Protein 3EA6 (pdb70)

Foldseek 3Di:
DLLLVVLCCQLAPDDKDWFFFFFWPQDPDQQWTWGDDPQAIEIEGAPPSVVVVVRRGAGWIFIATWDDDPDRYIYAAARIDHSPDWAPDKAFFWEWEAEQRRTDIDTDPLQIGRHQKGFPRRNVSSVLNVCCCAQVASHDSPDCHNCVLAQPDPSRGNFDWKKKWKQFQVRDIDIDTSNDQADPSDCVGPSNVRRNNDIDRRVTIHIYMYTHDDD

Structure (mmCIF, N/CA/C/O backbone):
data_3EA6
#
_entry.id   3EA6
#
_cell.length_a   46.829
_cell.length_b   53.652
_cell.length_c   92.940
_cell.angle_alpha   90.00
_cell.angle_beta   90.00
_cell.angle_gamma   90.00
#
_symmetry.space_group_name_H-M   'P 21 21 21'
#
loop_
_entity.id
_entity.type
_entity.pdbx_description
1 polymer 'Staphylococcal enterotoxin K'
2 non-polymer 'ZINC ION'
3 non-polymer 'IODIDE ION'
4 water water
#
loop_
_atom_site.group_PDB
_atom_site.id
_atom_site.type_symbol
_atom_site.label_atom_id
_atom_site.label_alt_id
_atom_site.label_comp_id
_atom_site.label_asym_id
_atom_site.label_entity_id
_atom_site.label_seq_id
_atom_site.pdbx_PDB_ins_code
_atom_site.Cartn_x
_atom_site.Cartn_y
_atom_site.Cartn_z
_atom_site.occupancy
_atom_site.B_iso_or_equiv
_atom_site.auth_seq_id
_atom_site.auth_comp_id
_atom_site.auth_asym_id
_atom_site.auth_atom_id
_atom_site.pdbx_PDB_model_num
ATOM 1 N N . ASP A 1 3 ? 6.807 1.387 -26.641 0.50 34.00 3 ASP A N 1
ATOM 2 C CA . ASP A 1 3 ? 7.111 1.248 -25.208 1.00 16.16 3 ASP A CA 1
ATOM 3 C C . ASP A 1 3 ? 5.977 0.437 -24.576 1.00 12.58 3 ASP A C 1
ATOM 4 O O . ASP A 1 3 ? 4.835 0.912 -24.478 1.00 13.23 3 ASP A O 1
ATOM 9 N N . ILE A 1 4 ? 6.223 -0.785 -24.150 1.00 10.90 4 ILE A N 1
ATOM 10 C CA . ILE A 1 4 ? 5.215 -1.674 -23.623 1.00 9.61 4 ILE A CA 1
ATOM 11 C C . ILE A 1 4 ? 4.582 -1.134 -22.308 1.00 8.64 4 ILE A C 1
ATOM 12 O O . ILE A 1 4 ? 3.479 -1.505 -21.954 1.00 9.41 4 ILE A O 1
ATOM 17 N N . GLY A 1 5 ? 5.310 -0.252 -21.624 1.00 8.43 5 GLY A N 1
ATOM 18 C CA . GLY A 1 5 ? 4.818 0.308 -20.419 1.00 8.54 5 GLY A CA 1
ATOM 19 C C . GLY A 1 5 ? 3.561 1.135 -20.601 1.00 8.04 5 GLY A C 1
ATOM 20 O O . GLY A 1 5 ? 2.758 1.277 -19.675 1.00 9.20 5 GLY A O 1
ATOM 21 N N . ILE A 1 6 ? 3.357 1.732 -21.803 1.00 8.85 6 ILE A N 1
ATOM 22 C CA . ILE A 1 6 ? 2.165 2.523 -22.073 1.00 8.72 6 ILE A CA 1
ATOM 23 C C . ILE A 1 6 ? 0.912 1.656 -21.932 1.00 8.74 6 ILE A C 1
ATOM 24 O O . ILE A 1 6 ? -0.005 1.919 -21.134 1.00 9.38 6 ILE A O 1
ATOM 29 N N . ASP A 1 7 ? 0.880 0.577 -22.701 1.00 9.02 7 ASP A N 1
ATOM 30 C CA . ASP A 1 7 ? -0.272 -0.299 -22.667 1.00 8.77 7 ASP A CA 1
ATOM 31 C C . ASP A 1 7 ? -0.382 -0.985 -21.299 1.00 7.53 7 ASP A C 1
ATOM 32 O O . ASP A 1 7 ? -1.497 -1.205 -20.823 1.00 8.03 7 ASP A O 1
ATOM 37 N N . ASN A 1 8 ? 0.741 -1.328 -20.673 1.00 7.39 8 ASN A N 1
ATOM 38 C CA . ASN A 1 8 ? 0.645 -2.016 -19.372 1.00 7.09 8 ASN A CA 1
ATOM 39 C C . ASN A 1 8 ? 0.148 -1.096 -18.292 1.00 6.63 8 ASN A C 1
ATOM 40 O O . ASN A 1 8 ? -0.642 -1.540 -17.445 1.00 7.06 8 ASN A O 1
ATOM 45 N N . LEU A 1 9 ? 0.553 0.180 -18.229 1.00 7.07 9 LEU A N 1
ATOM 46 C CA . LEU A 1 9 ? -0.040 1.073 -17.218 1.00 7.56 9 LEU A CA 1
ATOM 47 C C . LEU A 1 9 ? -1.529 1.159 -17.444 1.00 7.43 9 LEU A C 1
ATOM 48 O O . LEU A 1 9 ? -2.321 1.071 -16.482 1.00 7.96 9 LEU A O 1
ATOM 53 N N . ARG A 1 10 ? -1.954 1.365 -18.700 1.00 7.55 10 ARG A N 1
ATOM 54 C CA . ARG A 1 10 ? -3.374 1.494 -18.970 1.00 8.53 10 ARG A CA 1
ATOM 55 C C . ARG A 1 10 ? -4.111 0.238 -18.507 1.00 7.99 10 ARG A C 1
ATOM 56 O O . ARG A 1 10 ? -5.160 0.312 -17.836 1.00 9.12 10 ARG A O 1
ATOM 64 N N . ASN A 1 11 ? -3.632 -0.919 -18.894 1.00 7.86 11 ASN A N 1
ATOM 65 C CA . ASN A 1 11 ? -4.357 -2.155 -18.597 1.00 8.45 11 ASN A CA 1
ATOM 66 C C . ASN A 1 11 ? -4.368 -2.448 -17.097 1.00 7.15 11 ASN A C 1
ATOM 67 O O . ASN A 1 11 ? -5.420 -2.663 -16.488 1.00 8.09 11 ASN A O 1
ATOM 72 N N . PHE A 1 12 ? -3.177 -2.479 -16.477 1.00 6.77 12 PHE A N 1
ATOM 73 C CA . PHE A 1 12 ? -3.089 -2.929 -15.110 1.00 6.34 12 PHE A CA 1
ATOM 74 C C . PHE A 1 12 ? -3.720 -1.952 -14.136 1.00 6.35 12 PHE A C 1
ATOM 75 O O . PHE A 1 12 ? -4.273 -2.401 -13.106 1.00 7.06 12 PHE A O 1
ATOM 83 N N 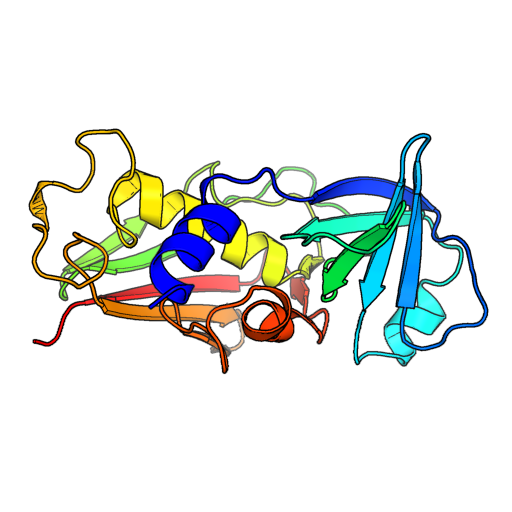. TYR A 1 13 ? -3.658 -0.650 -14.389 1.00 6.18 13 TYR A N 1
ATOM 84 C CA . TYR A 1 13 ? -4.289 0.299 -13.488 1.00 6.51 13 TYR A CA 1
ATOM 85 C C . TYR A 1 13 ? -5.763 0.521 -13.759 0.80 5.98 13 TYR A C 1
ATOM 86 O O . TYR A 1 13 ? -6.487 0.889 -12.836 1.00 10.00 13 TYR A O 1
ATOM 95 N N . THR A 1 14 ? -6.231 0.347 -14.991 1.00 7.10 14 THR A N 1
ATOM 96 C CA . THR A 1 14 ? -7.535 0.901 -15.326 1.00 7.83 14 THR A CA 1
ATOM 97 C C . THR A 1 14 ? -8.500 -0.062 -15.953 1.00 8.95 14 THR A C 1
ATOM 98 O O . THR A 1 14 ? -9.717 0.293 -16.058 0.80 9.61 14 THR A O 1
ATOM 102 N N . LYS A 1 15 ? -8.083 -1.235 -16.403 1.00 9.08 15 LYS A N 1
ATOM 103 C CA . LYS A 1 15 ? -8.975 -2.198 -17.017 1.00 10.43 15 LYS A CA 1
ATOM 104 C C . LYS A 1 15 ? -9.031 -3.510 -16.282 1.00 8.76 15 LYS A C 1
ATOM 105 O O . LYS A 1 15 ? -10.114 -4.008 -15.919 1.00 11.31 15 LYS A O 1
ATOM 111 N N . LYS A 1 16 ? -7.893 -4.110 -16.016 1.00 8.16 16 LYS A N 1
ATOM 112 C CA . LYS A 1 16 ? -7.825 -5.402 -15.340 1.00 7.59 16 LYS A CA 1
ATOM 113 C C . LYS A 1 16 ? -8.440 -5.311 -13.948 1.00 7.08 16 LYS A C 1
ATOM 114 O O . LYS A 1 16 ? -8.149 -4.363 -13.198 1.00 7.65 16 LYS A O 1
ATOM 120 N N . ASP A 1 17 ? -9.252 -6.265 -13.568 1.00 7.44 17 ASP A N 1
ATOM 121 C CA . ASP A 1 17 ? -9.915 -6.226 -12.282 1.00 7.83 17 ASP A CA 1
ATOM 122 C C . ASP A 1 17 ? -8.899 -6.211 -11.125 1.00 6.57 17 ASP A C 1
ATOM 123 O O . ASP A 1 17 ? -7.993 -7.073 -11.087 1.00 7.30 17 ASP A O 1
ATOM 128 N N . PHE A 1 18 ? -9.089 -5.330 -10.168 1.00 6.80 18 PHE A N 1
ATOM 129 C CA . PHE A 1 18 ? -8.243 -5.319 -8.974 1.00 6.25 18 PHE A CA 1
ATOM 130 C C . PHE A 1 18 ? -8.505 -6.566 -8.131 1.00 6.18 18 PHE A C 1
ATOM 131 O O . PHE A 1 18 ? -9.611 -7.085 -8.069 1.00 7.30 18 PHE A O 1
ATOM 139 N N . VAL A 1 19 ? -7.459 -6.994 -7.439 1.00 6.01 19 VAL A N 1
ATOM 140 C CA . VAL A 1 19 ? -7.625 -7.930 -6.319 1.00 6.17 19 VAL A CA 1
ATOM 141 C C . VAL A 1 19 ? -8.440 -7.233 -5.249 1.00 5.82 19 VAL A C 1
ATOM 142 O O . VAL A 1 19 ? -8.176 -6.098 -4.865 1.00 6.07 19 VAL A O 1
ATOM 146 N N . ASP A 1 20 ? -9.453 -7.973 -4.712 1.00 6.32 20 ASP A N 1
ATOM 147 C CA . ASP A 1 20 ? -10.236 -7.460 -3.608 1.00 6.03 20 ASP A CA 1
ATOM 148 C C . ASP A 1 20 ? -10.765 -8.675 -2.834 1.00 5.89 20 ASP A C 1
ATOM 149 O O . ASP A 1 20 ? -11.781 -9.259 -3.208 1.00 7.07 20 ASP A O 1
ATOM 154 N N . LEU A 1 21 ? -10.009 -9.059 -1.814 1.00 5.94 21 LEU A N 1
ATOM 155 C CA . LEU A 1 21 ? -10.327 -10.218 -0.967 1.00 5.99 21 LEU A CA 1
ATOM 156 C C . LEU A 1 21 ? -10.618 -9.709 0.442 1.00 5.96 21 LEU A C 1
ATOM 157 O O . LEU A 1 21 ? -9.880 -8.866 0.961 1.00 6.91 21 LEU A O 1
ATOM 162 N N . LYS A 1 22 ? -11.665 -10.262 1.059 1.00 5.67 22 LYS A N 1
ATOM 163 C CA . LYS A 1 22 ? -12.031 -9.869 2.414 1.00 5.95 22 LYS A CA 1
ATOM 164 C C . LYS A 1 22 ? -12.087 -11.087 3.298 1.00 6.08 22 LYS A C 1
ATOM 165 O O . LYS A 1 22 ? -12.688 -12.098 2.954 1.00 7.02 22 LYS A O 1
ATOM 171 N N . ASP A 1 23 ? -11.493 -10.979 4.488 1.00 6.24 23 ASP A N 1
ATOM 172 C CA . ASP A 1 23 ? -11.636 -12.052 5.474 1.00 6.65 23 ASP A CA 1
ATOM 173 C C . ASP A 1 23 ? -11.121 -13.378 4.973 1.00 7.05 23 ASP A C 1
ATOM 174 O O . ASP A 1 23 ? -11.744 -14.423 5.162 1.00 8.16 23 ASP A O 1
ATOM 179 N N . VAL A 1 24 ? -9.906 -13.370 4.377 1.00 7.18 24 VAL A N 1
ATOM 180 C CA . VAL A 1 24 ? -9.279 -14.558 3.832 1.00 7.34 24 VAL A CA 1
ATOM 181 C C . VAL A 1 24 ? -8.109 -14.954 4.727 1.00 6.95 24 VAL A C 1
ATOM 182 O O . VAL A 1 24 ? -7.369 -14.147 5.243 1.00 8.70 24 VAL A O 1
ATOM 186 N N . LYS A 1 25 ? -7.902 -16.276 4.893 1.00 9.38 25 LYS A N 1
ATOM 187 C CA . LYS A 1 25 ? -6.858 -16.787 5.744 1.00 8.89 25 LYS A CA 1
ATOM 188 C C . LYS A 1 25 ? -5.554 -16.999 4.994 1.00 8.12 25 LYS A C 1
ATOM 189 O O . LYS A 1 25 ? -5.548 -17.682 3.975 1.00 9.91 25 LYS A O 1
ATOM 195 N N . ASP A 1 26 ? -4.482 -16.443 5.508 1.00 7.37 26 ASP A N 1
ATOM 196 C CA . ASP A 1 26 ? -3.166 -16.762 4.948 1.00 7.15 26 ASP A CA 1
ATOM 197 C C . ASP A 1 26 ? -2.827 -18.208 5.293 1.00 7.29 26 ASP A C 1
ATOM 198 O O . ASP A 1 26 ? -3.150 -18.739 6.362 1.00 7.96 26 ASP A O 1
ATOM 203 N N . ASN A 1 27 ? -2.094 -18.863 4.369 1.00 7.06 27 ASN A N 1
ATOM 204 C CA . ASN A 1 27 ? -1.788 -20.293 4.458 1.00 7.89 27 ASN A CA 1
ATOM 205 C C . ASN A 1 27 ? -0.683 -20.640 5.439 1.00 8.08 27 ASN A C 1
ATOM 206 O O . ASN A 1 27 ? -0.439 -21.836 5.653 1.00 9.67 27 ASN A O 1
ATOM 211 N N . ASP A 1 28 ? 0.004 -19.662 6.030 1.00 7.75 28 ASP A N 1
ATOM 212 C CA . ASP A 1 28 ? 0.990 -19.919 7.096 1.00 8.34 28 ASP A CA 1
ATOM 213 C C . ASP A 1 28 ? 2.134 -20.797 6.611 1.00 8.34 28 ASP A C 1
ATOM 214 O O . ASP A 1 28 ? 2.551 -21.752 7.298 1.00 9.76 28 ASP A O 1
ATOM 219 N N . THR A 1 29 ? 2.677 -20.465 5.461 1.00 7.79 29 THR A N 1
ATOM 220 C CA . THR A 1 29 ? 3.859 -21.179 4.970 1.00 8.09 29 THR A CA 1
ATOM 221 C C . THR A 1 29 ? 5.106 -20.715 5.728 1.00 7.58 29 THR A C 1
ATOM 222 O O . THR A 1 29 ? 5.097 -19.667 6.377 1.00 7.76 29 THR A O 1
ATOM 226 N N . PRO A 1 30 ? 6.206 -21.426 5.597 1.00 8.09 30 PRO A N 1
ATOM 227 C CA . PRO A 1 30 ? 7.462 -20.992 6.221 1.00 8.68 30 PRO A CA 1
ATOM 228 C C . PRO A 1 30 ? 8.163 -19.835 5.500 1.00 7.54 30 PRO A C 1
ATOM 229 O O . PRO A 1 30 ? 9.218 -19.392 5.963 1.00 8.18 30 PRO A O 1
ATOM 236 N N . ILE A 1 31 ? 7.630 -19.353 4.371 1.00 7.07 31 ILE A N 1
ATOM 237 C CA . ILE A 1 31 ? 8.344 -18.373 3.537 1.00 6.47 31 ILE A CA 1
ATOM 238 C C . ILE A 1 31 ? 8.242 -16.996 4.166 1.00 6.39 31 ILE A C 1
ATOM 239 O O . ILE A 1 31 ? 7.133 -16.454 4.363 1.00 7.21 31 ILE A O 1
ATOM 244 N N . ALA A 1 32 ? 9.366 -16.376 4.493 1.00 6.61 32 ALA A N 1
ATOM 245 C CA . ALA A 1 32 ? 9.357 -15.147 5.284 1.00 6.84 32 ALA A CA 1
ATOM 246 C C . ALA A 1 32 ? 8.816 -13.933 4.518 1.00 6.86 32 ALA A C 1
ATOM 247 O O . ALA A 1 32 ? 8.276 -13.019 5.122 1.00 8.41 32 ALA A O 1
ATOM 249 N N . ASN A 1 33 ? 9.027 -13.906 3.206 1.00 6.32 33 ASN A N 1
ATOM 250 C CA . ASN A 1 33 ? 8.733 -12.700 2.409 1.00 6.13 33 ASN A CA 1
ATOM 251 C C . ASN A 1 33 ? 7.420 -12.804 1.652 1.00 5.52 33 ASN A C 1
ATOM 252 O O . ASN A 1 33 ? 7.147 -11.924 0.839 1.00 6.31 33 ASN A O 1
ATOM 257 N N . GLN A 1 34 ? 6.626 -13.849 1.875 1.00 5.77 34 GLN A N 1
ATOM 258 C CA . GLN A 1 34 ? 5.404 -14.067 1.133 1.00 5.71 34 GLN A CA 1
ATOM 259 C C . GLN A 1 34 ? 4.268 -14.514 2.039 1.00 5.61 34 GLN A C 1
ATOM 260 O O . GLN A 1 34 ? 4.460 -15.390 2.893 1.00 6.89 34 GLN A O 1
ATOM 266 N N . LEU A 1 35 ? 3.081 -14.002 1.764 1.00 5.51 35 LEU A N 1
ATOM 267 C CA . LEU A 1 35 ? 1.819 -14.537 2.246 1.00 5.54 35 LEU A CA 1
ATOM 268 C C . LEU A 1 35 ? 1.138 -15.227 1.047 1.00 5.90 35 LEU A C 1
ATOM 269 O O . LEU A 1 35 ? 1.481 -14.968 -0.100 1.00 6.60 35 LEU A O 1
ATOM 274 N N . GLN A 1 36 ? 0.189 -16.112 1.327 1.00 6.55 36 GLN A N 1
ATOM 275 C CA . GLN A 1 36 ? -0.429 -16.907 0.264 1.00 6.81 36 GLN A CA 1
ATOM 276 C C . GLN A 1 36 ? -1.880 -17.185 0.620 1.00 6.75 36 GLN A C 1
ATOM 277 O O . GLN A 1 36 ? -2.19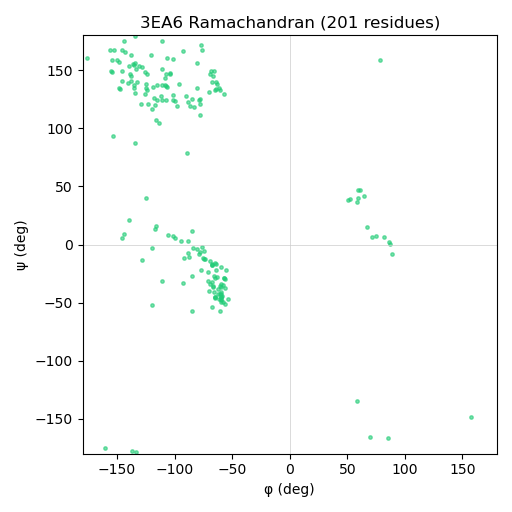2 -17.596 1.740 1.00 7.50 36 GLN A O 1
ATOM 283 N N . PHE A 1 37 ? -2.746 -16.972 -0.383 1.00 6.53 37 PHE A N 1
ATOM 284 C CA . PHE A 1 37 ? -4.204 -17.081 -0.227 1.00 7.54 37 PHE A CA 1
ATOM 285 C C . PHE A 1 37 ? -4.717 -17.980 -1.338 1.00 8.22 37 PHE A C 1
ATOM 286 O O . PHE A 1 37 ? -4.562 -17.644 -2.520 1.00 10.08 37 PHE A O 1
ATOM 294 N N . SER A 1 38 ? -5.369 -19.076 -1.000 1.00 8.22 38 SER A N 1
ATOM 295 C CA . SER A 1 38 ? -5.793 -20.075 -1.972 1.00 8.72 38 SER A CA 1
ATOM 296 C C . SER A 1 38 ? -7.276 -19.992 -2.250 1.00 9.29 38 SER A C 1
ATOM 297 O O . SER A 1 38 ? -8.107 -19.719 -1.385 1.00 12.67 38 SER A O 1
ATOM 302 N N . ASN A 1 39 ? -7.611 -20.301 -3.496 1.00 8.84 39 ASN A N 1
ATOM 303 C CA . ASN A 1 39 ? -8.995 -20.507 -3.893 1.00 9.28 39 ASN A CA 1
ATOM 304 C C . ASN A 1 39 ? -9.028 -21.732 -4.802 1.00 8.42 39 ASN A C 1
ATOM 305 O O . ASN A 1 39 ? -7.989 -22.347 -5.062 1.00 10.09 39 ASN A O 1
ATOM 310 N N . GLU A 1 40 ? -10.201 -22.088 -5.322 1.00 9.00 40 GLU A N 1
ATOM 311 C CA . GLU A 1 40 ? -10.306 -23.351 -6.089 1.00 10.65 40 GLU A CA 1
ATOM 312 C C . GLU A 1 40 ? -9.570 -23.343 -7.367 1.00 13.26 40 GLU A C 1
ATOM 313 O O . GLU A 1 40 ? -9.384 -24.401 -7.959 0.50 15.39 40 GLU A O 1
ATOM 319 N N . SER A 1 41 ? -9.183 -22.209 -7.902 1.00 12.23 41 SER A N 1
ATOM 320 C CA . SER A 1 41 ? -8.445 -22.221 -9.186 1.00 12.58 41 SER A CA 1
ATOM 321 C C . SER A 1 41 ? -7.003 -21.808 -9.051 1.00 11.29 41 SER A C 1
ATOM 322 O O . SER A 1 41 ? -6.207 -22.261 -9.914 0.50 9.87 41 SER A O 1
ATOM 327 N N . TYR A 1 42 ? -6.609 -20.945 -8.146 1.00 10.29 42 TYR A N 1
ATOM 328 C CA . TYR A 1 42 ? -5.267 -20.463 -8.083 1.00 9.79 42 TYR A CA 1
ATOM 329 C C . TYR A 1 42 ? -4.914 -20.058 -6.658 1.00 8.41 42 TYR A C 1
ATOM 330 O O . TYR A 1 42 ? -5.785 -19.890 -5.780 1.00 8.83 42 TYR A O 1
ATOM 339 N N . ASP A 1 43 ? -3.618 -19.858 -6.469 1.00 8.72 43 ASP A N 1
ATOM 340 C CA . ASP A 1 43 ? -3.095 -19.241 -5.285 1.00 7.62 43 ASP A CA 1
ATOM 341 C C . ASP A 1 43 ? -2.598 -17.827 -5.596 1.00 7.00 43 ASP A C 1
ATOM 342 O O . ASP A 1 43 ? -1.910 -17.636 -6.586 1.00 10.35 43 ASP A O 1
ATOM 347 N N . LEU A 1 44 ? -2.901 -16.897 -4.741 1.00 6.07 44 LEU A N 1
ATOM 348 C CA . LEU A 1 44 ? -2.375 -15.533 -4.798 1.00 6.14 44 LEU A CA 1
ATOM 349 C C . LEU A 1 44 ? -1.260 -15.424 -3.779 1.00 5.73 44 LEU A C 1
ATOM 350 O O . LEU A 1 44 ? -1.454 -15.691 -2.587 1.00 6.80 44 LEU A O 1
ATOM 355 N N . ILE A 1 45 ? -0.089 -15.010 -4.251 1.00 5.38 45 ILE A N 1
ATOM 356 C CA . ILE A 1 45 ? 1.097 -14.804 -3.423 1.00 5.59 45 ILE A CA 1
ATOM 357 C C . ILE A 1 45 ? 1.310 -13.304 -3.295 1.00 5.28 45 ILE A C 1
ATOM 358 O O . ILE A 1 45 ? 1.436 -12.611 -4.314 1.00 6.36 45 ILE A O 1
ATOM 364 N N . SER A 1 46 ? 1.377 -12.819 -2.060 1.00 5.27 46 SER A N 1
ATOM 365 C CA . SER A 1 46 ? 1.756 -11.435 -1.792 1.00 5.26 46 SER A CA 1
ATOM 366 C C . SER A 1 46 ? 3.201 -11.388 -1.340 1.00 5.07 46 SER A C 1
ATOM 367 O O . SER A 1 46 ? 3.600 -12.153 -0.447 1.00 6.03 46 SER A O 1
ATOM 370 N N . GLU A 1 47 ? 4.013 -10.537 -1.975 1.00 5.33 47 GLU A N 1
ATOM 371 C CA . GLU A 1 47 ? 5.412 -10.369 -1.645 1.00 5.50 47 GLU A CA 1
ATOM 372 C C . GLU A 1 47 ? 5.631 -9.028 -0.957 1.00 5.27 47 GLU A C 1
ATOM 373 O O . GLU A 1 47 ? 5.104 -8.001 -1.399 1.00 5.75 47 GLU A O 1
ATOM 379 N N . SER A 1 48 ? 6.445 -9.002 0.107 1.00 5.81 48 SER A N 1
ATOM 380 C CA . SER A 1 48 ? 6.764 -7.759 0.756 1.00 5.74 48 SER A CA 1
ATOM 381 C C . SER A 1 48 ? 8.170 -7.785 1.337 1.00 6.58 48 SER A C 1
ATOM 382 O O . SER A 1 48 ? 8.708 -8.841 1.658 1.00 8.88 48 SER A O 1
ATOM 385 N N . LYS A 1 49 ? 8.723 -6.582 1.516 1.00 6.68 49 LYS A N 1
ATOM 386 C CA . LYS A 1 49 ? 9.961 -6.377 2.281 1.00 7.61 49 LYS A CA 1
ATOM 387 C C . LYS A 1 49 ? 9.719 -6.167 3.767 1.00 7.41 49 LYS A C 1
ATOM 388 O O . LYS A 1 49 ? 10.681 -6.098 4.536 1.00 8.61 49 LYS A O 1
ATOM 394 N N . ASP A 1 50 ? 8.449 -6.031 4.197 1.00 7.48 50 ASP A N 1
ATOM 395 C CA . ASP A 1 50 ? 8.123 -5.859 5.618 1.00 7.97 50 ASP A CA 1
ATOM 396 C C . ASP A 1 50 ? 7.932 -7.240 6.229 1.00 7.59 50 ASP A C 1
ATOM 397 O O . ASP A 1 50 ? 6.821 -7.766 6.399 1.00 7.94 50 ASP A O 1
ATOM 402 N N . PHE A 1 51 ? 9.062 -7.880 6.520 1.00 8.43 51 PHE A N 1
ATOM 403 C CA . PHE A 1 51 ? 9.022 -9.248 7.009 1.00 8.60 51 PHE A CA 1
ATOM 404 C C . PHE A 1 51 ? 8.384 -9.302 8.411 1.00 9.11 51 PHE A C 1
ATOM 405 O O . PHE A 1 51 ? 7.744 -10.302 8.749 1.00 9.25 51 PHE A O 1
ATOM 413 N N . ASN A 1 52 ? 8.562 -8.272 9.203 1.00 9.33 52 ASN A N 1
ATOM 414 C CA . ASN A 1 52 ? 7.951 -8.263 10.526 1.00 10.19 52 AS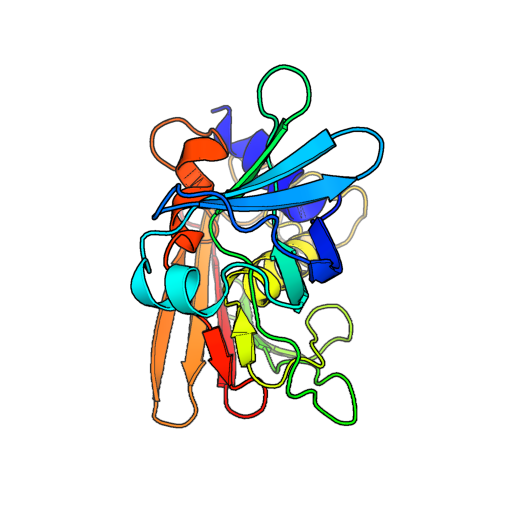N A CA 1
ATOM 415 C C . ASN A 1 52 ? 6.450 -8.244 10.434 1.00 9.50 52 ASN A C 1
ATOM 416 O O . ASN A 1 52 ? 5.776 -9.005 11.147 1.00 10.17 52 ASN A O 1
ATOM 424 N N . LYS A 1 53 ? 5.896 -7.420 9.584 1.00 8.66 53 LYS A N 1
ATOM 425 C CA . LYS A 1 53 ? 4.439 -7.397 9.361 1.00 8.83 53 LYS A CA 1
ATOM 426 C C . LYS A 1 53 ? 3.974 -8.751 8.884 1.00 7.57 53 LYS A C 1
ATOM 427 O O . LYS A 1 53 ? 2.969 -9.307 9.368 1.00 8.35 53 LYS A O 1
ATOM 433 N N . PHE A 1 54 ? 4.652 -9.309 7.871 1.00 7.36 54 PHE A N 1
ATOM 434 C CA . PHE A 1 54 ? 4.231 -10.601 7.339 1.00 7.10 54 PHE A CA 1
ATOM 435 C C . PHE A 1 54 ? 4.264 -11.668 8.430 1.00 7.79 54 PHE A C 1
ATOM 436 O O . PHE A 1 54 ? 3.386 -12.529 8.475 1.00 8.09 54 PHE A O 1
ATOM 444 N N . SER A 1 55 ? 5.302 -11.655 9.300 1.00 8.06 55 SER A N 1
ATOM 445 C CA . SER A 1 55 ? 5.347 -12.633 10.367 1.00 8.48 55 SER A CA 1
ATOM 446 C C . SER A 1 55 ? 4.130 -12.526 11.264 1.00 8.91 55 SER A C 1
ATOM 447 O O . SER A 1 55 ? 3.551 -13.507 11.684 1.00 10.12 55 SER A O 1
ATOM 451 N N . ASN A 1 56 ? 3.729 -11.286 11.594 1.00 9.01 56 ASN A N 1
ATOM 452 C CA . ASN A 1 56 ? 2.541 -11.074 12.417 1.00 9.74 56 ASN A CA 1
ATOM 453 C C . ASN A 1 56 ? 1.264 -11.524 11.725 1.00 8.98 56 ASN A C 1
ATOM 454 O O . ASN A 1 56 ? 0.325 -11.942 12.411 1.00 12.14 56 ASN A O 1
ATOM 459 N N . PHE A 1 57 ? 1.213 -11.482 10.400 1.00 7.98 57 PHE A N 1
ATOM 460 C CA . PHE A 1 57 ? 0.038 -11.827 9.624 1.00 7.60 57 PHE A CA 1
ATOM 461 C C . PHE A 1 57 ? -0.045 -13.301 9.297 1.00 7.19 57 PHE A C 1
ATOM 462 O O . PHE A 1 57 ? -1.112 -13.751 8.835 1.00 8.00 57 PHE A O 1
ATOM 470 N N . LYS A 1 58 ? 0.986 -14.081 9.521 1.00 7.61 58 LYS A N 1
ATOM 471 C CA . LYS A 1 58 ? 0.964 -15.501 9.135 1.00 7.53 58 LYS A CA 1
ATOM 472 C C . LYS A 1 58 ? -0.208 -16.183 9.788 1.00 7.78 58 LYS A C 1
ATOM 473 O O . LYS A 1 58 ? -0.395 -16.130 11.026 1.00 8.64 58 LYS A O 1
ATOM 479 N N . GLY A 1 59 ? -0.989 -16.897 8.984 1.00 7.41 59 GLY A N 1
ATOM 480 C CA . GLY A 1 59 ? -2.088 -17.660 9.454 1.00 8.10 59 GLY A CA 1
ATOM 481 C C . GLY A 1 59 ? -3.295 -16.889 9.922 1.00 8.26 59 GLY A C 1
ATOM 482 O O . GLY A 1 59 ? -4.249 -17.488 10.440 1.00 10.43 59 GLY A O 1
ATOM 483 N N . LYS A 1 60 ? -3.312 -15.565 9.746 1.00 7.72 60 LYS A N 1
ATOM 484 C CA . LYS A 1 60 ? -4.394 -14.705 10.204 1.00 8.03 60 LYS A CA 1
ATOM 485 C C . LYS A 1 60 ? -5.439 -14.507 9.106 1.00 7.64 60 LYS A C 1
ATOM 486 O O . LYS A 1 60 ? -5.192 -14.784 7.921 1.00 8.28 60 LYS A O 1
ATOM 495 N N . LYS A 1 61 ? -6.590 -13.977 9.515 1.00 8.16 61 LYS A N 1
ATOM 496 C CA . LYS A 1 61 ? -7.634 -13.498 8.626 1.00 7.81 61 LYS A CA 1
ATOM 497 C C . LYS A 1 61 ? -7.316 -12.064 8.214 1.00 7.11 61 LYS A C 1
ATOM 498 O O . LYS A 1 61 ? -7.135 -11.164 9.053 1.00 8.42 61 LYS A O 1
ATOM 504 N N . LEU A 1 62 ? -7.273 -11.852 6.893 1.00 6.43 62 LEU A N 1
ATOM 505 C CA . LEU A 1 62 ? -6.714 -10.657 6.304 1.00 5.85 62 LEU A CA 1
ATOM 506 C C . LEU A 1 62 ? -7.614 -10.178 5.170 1.00 5.74 62 LEU A C 1
ATOM 507 O O . LEU A 1 62 ? -8.417 -10.908 4.633 1.00 6.76 62 LEU A O 1
ATOM 512 N N . ASP A 1 63 ? -7.390 -8.910 4.808 1.00 5.59 63 ASP A N 1
ATOM 513 C CA . ASP A 1 63 ? -7.942 -8.369 3.566 1.00 5.43 63 ASP A CA 1
ATOM 514 C C . ASP A 1 63 ? -6.794 -8.108 2.595 1.00 5.49 63 ASP A C 1
ATOM 515 O O . ASP A 1 63 ? -5.673 -7.786 3.026 1.00 6.01 63 ASP A O 1
ATOM 520 N N . VAL A 1 64 ? -7.077 -8.193 1.303 1.00 5.47 64 VAL A N 1
ATOM 521 C CA . VAL A 1 64 ? -6.052 -7.969 0.264 1.00 5.38 64 VAL A CA 1
ATOM 522 C C . VAL A 1 64 ? -6.667 -7.080 -0.793 1.00 5.61 64 VAL A C 1
ATOM 523 O O . VAL A 1 64 ? -7.815 -7.318 -1.229 1.00 7.54 64 VAL A O 1
ATOM 527 N N . PHE A 1 65 ? -5.934 -6.069 -1.241 1.00 5.25 65 PHE A N 1
ATOM 528 C CA . PHE A 1 65 ? -6.433 -5.207 -2.314 1.00 5.11 65 PHE A CA 1
ATOM 529 C C . PHE A 1 65 ? -5.243 -4.707 -3.133 1.00 5.10 65 PHE A C 1
ATOM 530 O O . PHE A 1 65 ? -4.272 -4.236 -2.552 1.00 6.21 65 PHE A O 1
ATOM 538 N N . GLY A 1 66 ? -5.363 -4.749 -4.451 1.00 5.06 66 GLY A N 1
ATOM 539 C CA . GLY A 1 66 ? -4.392 -4.094 -5.312 1.00 5.32 66 GLY A CA 1
ATOM 540 C C . GLY A 1 66 ? -4.379 -4.692 -6.675 1.00 5.07 66 GLY A C 1
ATOM 541 O O . GLY A 1 66 ? -5.424 -5.107 -7.188 1.00 6.30 66 GLY A O 1
ATOM 542 N N . ILE A 1 67 ? -3.209 -4.690 -7.319 1.00 5.03 67 ILE A N 1
ATOM 543 C CA . ILE A 1 67 ? -3.041 -5.183 -8.664 1.00 4.93 67 ILE A CA 1
ATOM 544 C C . ILE A 1 67 ? -2.216 -6.452 -8.637 1.00 5.09 67 ILE A C 1
ATOM 545 O O . ILE A 1 67 ? -1.106 -6.477 -8.122 1.00 5.62 67 ILE A O 1
ATOM 550 N N . SER A 1 68 ? -2.777 -7.535 -9.204 1.00 5.22 68 SER A N 1
ATOM 551 C CA . SER A 1 68 ? -2.024 -8.761 -9.375 1.00 5.57 68 SER A CA 1
ATOM 552 C C . SER A 1 68 ? -1.526 -8.918 -10.811 1.00 5.47 68 SER A C 1
ATOM 553 O O . SER A 1 68 ? -2.063 -8.329 -11.751 1.00 6.38 68 SER A O 1
ATOM 556 N N . TYR A 1 69 ? -0.511 -9.762 -10.938 1.00 5.69 69 TYR A N 1
ATOM 557 C CA . TYR A 1 69 ? 0.016 -10.128 -12.236 1.00 5.99 69 TYR A CA 1
ATOM 558 C C . TYR A 1 69 ? 0.254 -11.626 -12.261 1.00 6.12 69 TYR A C 1
ATOM 559 O O . TYR A 1 69 ? 0.445 -12.300 -11.252 1.00 6.94 69 TYR A O 1
ATOM 568 N N . ASN A 1 70 ? 0.234 -12.190 -13.467 1.00 7.57 70 ASN A N 1
ATOM 569 C CA . ASN A 1 70 ? 0.220 -13.624 -13.646 1.00 7.22 70 ASN A CA 1
ATOM 570 C C . ASN A 1 70 ? 1.464 -14.255 -13.214 1.00 7.82 70 ASN A C 1
ATOM 571 O O . ASN A 1 70 ? 2.550 -13.772 -13.514 0.70 7.66 70 ASN A O 1
ATOM 576 N N . GLY A 1 71 ? 1.303 -15.433 -12.547 1.00 9.36 71 GLY A N 1
ATOM 577 C CA . GLY A 1 71 ? 2.382 -16.349 -12.176 1.00 8.85 71 GLY A CA 1
ATOM 578 C C . GLY A 1 71 ? 2.335 -17.616 -12.949 1.00 9.88 71 GLY A C 1
ATOM 579 O O . GLY A 1 71 ? 1.328 -17.878 -13.708 0.90 11.39 71 GLY A O 1
ATOM 580 N N . GLN A 1 72 ? 3.283 -18.483 -12.798 1.00 10.53 72 GLN A N 1
ATOM 581 C CA . GLN A 1 72 ? 3.270 -19.770 -13.470 1.00 11.16 72 GLN A CA 1
ATOM 582 C C A GLN A 1 72 ? 2.266 -20.712 -12.777 0.56 10.40 72 GLN A C 1
ATOM 583 C C B GLN A 1 72 ? 2.348 -20.753 -12.735 0.44 13.50 72 GLN A C 1
ATOM 584 O O A GLN A 1 72 ? 1.906 -20.670 -11.615 0.56 26.60 72 GLN A O 1
ATOM 585 O O B GLN A 1 72 ? 2.142 -20.630 -11.531 0.44 9.44 72 GLN A O 1
ATOM 591 N N A CYS A 1 73 ? 1.828 -21.609 -13.669 0.56 17.82 73 CYS A N 1
ATOM 592 N N B CYS A 1 73 ? 1.795 -21.765 -13.398 0.44 12.14 73 CYS A N 1
ATOM 593 C CA A CYS A 1 73 ? 0.860 -22.676 -13.425 0.56 19.40 73 CYS A CA 1
ATOM 594 C CA B CYS A 1 73 ? 1.142 -22.890 -12.718 0.44 12.18 73 CYS A CA 1
ATOM 595 C C A CYS A 1 73 ? -0.303 -22.017 -12.697 0.56 17.65 73 CYS A C 1
ATOM 596 C C B CYS A 1 73 ? 0.119 -22.538 -11.624 0.44 13.29 73 CYS A C 1
ATOM 597 O O A CYS A 1 73 ? -0.983 -21.132 -13.233 0.56 28.93 73 CYS A O 1
ATOM 598 O O B CYS A 1 73 ? 0.242 -22.888 -10.439 0.44 11.99 73 CYS A O 1
ATOM 603 N N A ASN A 1 74 ? -0.542 -22.377 -11.442 0.56 15.98 74 ASN A N 1
ATOM 604 N N B ASN A 1 74 ? -0.917 -21.824 -12.055 0.44 10.29 74 ASN A N 1
ATOM 605 C CA A ASN A 1 74 ? -1.747 -21.921 -10.781 0.56 15.62 74 ASN A CA 1
ATOM 606 C CA B ASN A 1 74 ? -2.088 -21.486 -11.251 0.44 11.48 74 ASN A CA 1
ATOM 607 C C A ASN A 1 74 ? -1.481 -20.790 -9.818 0.56 11.24 74 ASN A C 1
ATOM 608 C C B ASN A 1 74 ? -1.745 -20.589 -10.068 0.44 13.26 74 ASN A C 1
ATOM 609 O O A ASN A 1 74 ? -2.008 -20.938 -8.703 0.56 11.16 74 ASN A O 1
ATOM 610 O O B ASN A 1 74 ? -2.425 -20.637 -9.031 0.44 15.54 74 ASN A O 1
ATOM 619 N N . THR A 1 75 ? -0.744 -19.762 -10.154 1.00 13.43 75 THR A N 1
ATOM 620 C CA . THR A 1 75 ? -0.345 -18.726 -9.218 1.00 10.37 75 THR A CA 1
ATOM 621 C C . THR A 1 75 ? -0.491 -17.353 -9.823 1.00 9.47 75 THR A C 1
ATOM 622 O O . THR A 1 75 ? -0.417 -17.210 -11.055 1.00 10.90 75 THR A O 1
ATOM 628 N N . LYS A 1 76 ? -0.772 -16.361 -9.004 1.00 7.26 76 LYS A N 1
ATOM 629 C CA . LYS A 1 76 ? -0.811 -14.934 -9.266 1.00 6.78 76 LYS A CA 1
ATOM 630 C C . LYS A 1 76 ? 0.001 -14.233 -8.177 1.00 6.02 76 LYS A C 1
ATOM 631 O O . LYS A 1 76 ? 0.065 -14.758 -7.057 1.00 6.65 76 LYS A O 1
ATOM 637 N N . TYR A 1 77 ? 0.546 -13.065 -8.483 1.00 5.62 77 TYR A N 1
ATOM 638 C CA . TYR A 1 77 ? 1.363 -12.312 -7.550 1.00 5.43 77 TYR A CA 1
ATOM 639 C C . TYR A 1 77 ? 0.806 -10.904 -7.344 1.00 5.22 77 TYR A C 1
ATOM 640 O O . TYR A 1 77 ? 0.318 -10.274 -8.267 1.00 6.11 77 TYR A O 1
ATOM 649 N N . ILE A 1 78 ? 0.980 -10.411 -6.122 1.00 5.26 78 ILE A N 1
ATOM 650 C CA . ILE A 1 78 ? 0.715 -9.022 -5.772 1.00 4.86 78 ILE A CA 1
ATOM 651 C C . ILE A 1 78 ? 1.865 -8.558 -4.872 1.00 4.87 78 ILE A C 1
ATOM 652 O O . ILE A 1 78 ? 2.387 -9.341 -4.083 1.00 6.08 78 ILE A O 1
ATOM 657 N N . TYR A 1 79 ? 2.257 -7.291 -4.989 1.00 4.86 79 TYR A N 1
ATOM 658 C CA . TYR A 1 79 ? 3.187 -6.717 -4.019 1.00 4.98 79 TYR A CA 1
ATOM 659 C C . TYR A 1 79 ? 2.369 -6.146 -2.870 1.00 4.86 79 TYR A C 1
ATOM 660 O O . TYR A 1 79 ? 1.526 -5.279 -3.064 1.00 5.90 79 TYR A O 1
ATOM 669 N N . GLY A 1 80 ? 2.628 -6.617 -1.647 1.00 5.20 80 GLY A N 1
ATOM 670 C CA . GLY A 1 80 ? 1.919 -6.067 -0.502 1.00 5.18 80 GLY A CA 1
ATOM 671 C C . GLY A 1 80 ? 0.410 -6.233 -0.653 1.00 5.10 80 GLY A C 1
ATOM 672 O O . GLY A 1 80 ? -0.097 -7.311 -0.977 1.00 5.65 80 GLY A O 1
ATOM 673 N N . GLY A 1 81 ? -0.328 -5.143 -0.345 1.00 4.80 81 GLY A N 1
ATOM 674 C CA . GLY A 1 81 ? -1.785 -5.169 -0.475 1.00 5.13 81 GLY A CA 1
ATOM 675 C C . GLY A 1 81 ? -2.534 -5.690 0.729 1.00 4.84 81 GLY A C 1
ATOM 676 O O . GLY A 1 81 ? -3.779 -5.731 0.668 1.00 5.58 81 GLY A O 1
ATOM 677 N N . VAL A 1 82 ? -1.848 -6.078 1.803 1.00 5.01 82 VAL A N 1
ATOM 678 C CA . VAL A 1 82 ? -2.486 -6.870 2.861 1.00 5.34 82 VAL A CA 1
ATOM 679 C C . VAL A 1 82 ? -2.731 -6.030 4.107 1.00 5.54 82 VAL A C 1
ATOM 680 O O . VAL A 1 82 ? -1.842 -5.284 4.545 1.00 6.24 82 VAL A O 1
ATOM 684 N N . THR A 1 83 ? -3.927 -6.165 4.695 1.00 5.58 83 THR A N 1
ATOM 685 C CA . THR A 1 83 ? -4.253 -5.526 5.965 1.00 6.29 83 THR A CA 1
ATOM 686 C C . THR A 1 83 ? -4.937 -6.517 6.880 1.00 6.37 83 THR A C 1
ATOM 687 O O . THR A 1 83 ? -5.546 -7.503 6.451 1.00 7.02 83 THR A O 1
ATOM 691 N N . ALA A 1 84 ? -4.845 -6.237 8.181 1.00 8.48 84 ALA A N 1
ATOM 692 C CA . ALA A 1 84 ? -5.574 -7.005 9.191 1.00 9.70 84 ALA A CA 1
ATOM 693 C C A ALA A 1 84 ? -7.013 -6.556 9.081 0.53 10.32 84 ALA A C 1
ATOM 694 C C B ALA A 1 84 ? -7.101 -6.983 8.949 0.47 9.99 84 ALA A C 1
ATOM 695 O O A ALA A 1 84 ? -7.445 -5.584 8.471 0.53 11.96 84 ALA A O 1
ATOM 696 O O B ALA A 1 84 ? -7.536 -5.827 8.826 0.47 8.43 84 ALA A O 1
ATOM 698 N N A THR A 1 85 ? -7.744 -7.403 9.814 0.53 10.84 85 THR A N 1
ATOM 699 N N B THR A 1 85 ? -7.920 -8.072 8.874 0.47 7.88 85 THR A N 1
ATOM 700 C CA A THR A 1 85 ? -9.216 -7.345 9.816 0.53 10.93 85 THR A CA 1
ATOM 701 C CA B THR A 1 85 ? -9.390 -7.987 8.767 0.47 8.81 85 THR A CA 1
ATOM 702 C C A THR A 1 85 ? -9.724 -7.043 11.184 0.53 11.56 85 THR A C 1
ATOM 703 C C B THR A 1 85 ? -9.950 -7.302 10.137 0.47 11.80 85 THR A C 1
ATOM 704 O O A THR A 1 85 ? -10.807 -7.413 11.582 0.53 14.40 85 THR A O 1
ATOM 705 O O B THR A 1 85 ? -11.160 -6.944 9.827 0.47 16.55 85 THR A O 1
ATOM 713 N N A ASN A 1 86 ? -9.019 -6.256 11.975 1.00 17.18 86 ASN A N 1
ATOM 714 C CA . ASN A 1 86 ? -9.537 -6.057 13.215 0.50 16.59 86 ASN A CA 1
ATOM 715 C C . ASN A 1 86 ? -10.346 -4.773 13.440 0.50 16.99 86 ASN A C 1
ATOM 716 O O . ASN A 1 86 ? -11.106 -4.706 14.421 0.50 20.57 86 ASN A O 1
ATOM 721 N N . GLU A 1 87 ? -10.157 -3.790 12.548 0.60 18.78 87 GLU A N 1
ATOM 722 C CA . GLU A 1 87 ? -10.880 -2.535 12.630 0.50 21.33 87 GLU A CA 1
ATOM 723 C C A GLU A 1 87 ? -11.294 -1.970 11.285 0.52 18.18 87 GLU A C 1
ATOM 724 C C B GLU A 1 87 ? -11.452 -1.857 11.349 0.48 18.03 87 GLU A C 1
ATOM 725 O O A GLU A 1 87 ? -10.468 -2.046 10.398 0.52 21.20 87 GLU A O 1
ATOM 726 O O B GLU A 1 87 ? -10.755 -1.124 10.611 0.48 20.34 87 GLU A O 1
ATOM 732 N N A TYR A 1 88 ? -12.505 -1.476 11.276 0.53 18.75 88 TYR A N 1
ATOM 733 N N B TYR A 1 88 ? -12.735 -1.956 10.924 0.47 19.57 88 TYR A N 1
ATOM 734 C CA A TYR A 1 88 ? -13.108 -0.858 10.108 0.53 15.66 88 TYR A CA 1
ATOM 735 C CA B TYR A 1 88 ? -13.325 -1.122 9.852 0.47 17.87 88 TYR A CA 1
ATOM 736 C C A TYR A 1 88 ? -13.878 0.365 10.536 0.53 15.88 88 TYR A C 1
ATOM 737 C C B TYR A 1 88 ? -13.836 0.198 10.435 0.47 15.27 88 TYR A C 1
ATOM 738 O O A TYR A 1 88 ? -14.486 0.425 11.610 0.53 19.96 88 TYR A O 1
ATOM 739 O O B TYR A 1 88 ? -14.173 0.302 11.629 0.47 18.38 88 TYR A O 1
ATOM 756 N N A LEU A 1 89 ? -13.850 1.317 9.607 0.73 13.59 89 LEU A N 1
ATOM 757 N N B LEU A 1 89 ? -13.939 1.241 9.615 0.27 11.31 89 LEU A N 1
ATOM 758 C CA . LEU A 1 89 ? -14.705 2.466 9.842 1.00 12.06 89 LEU A CA 1
ATOM 759 C C . LEU A 1 89 ? -16.177 2.106 9.746 1.00 12.95 89 LEU A C 1
ATOM 760 O O . LEU A 1 89 ? -16.539 1.143 9.050 1.00 14.78 89 LEU A O 1
ATOM 765 N N . ASP A 1 90 ? -17.027 2.872 10.409 1.00 14.19 90 ASP A N 1
ATOM 766 C CA . ASP A 1 90 ? -18.465 2.626 10.326 1.00 15.86 90 ASP A CA 1
ATOM 767 C C . ASP A 1 90 ? -18.959 2.739 8.907 1.00 13.90 90 ASP A C 1
ATOM 768 O O . ASP A 1 90 ? -19.860 2.006 8.504 1.00 16.74 90 ASP A O 1
ATOM 773 N N . LYS A 1 91 ? -18.390 3.683 8.125 1.00 13.05 91 LYS A N 1
ATOM 774 C CA . LYS A 1 91 ? -18.829 3.946 6.783 1.00 12.73 91 LYS A CA 1
ATOM 775 C C . LYS A 1 91 ? -17.544 4.063 5.903 1.00 11.48 91 LYS A C 1
ATOM 776 O O . LYS A 1 91 ? -16.515 4.441 6.437 1.00 13.91 91 LYS A O 1
ATOM 782 N N . SER A 1 92 ? -17.661 3.797 4.656 1.00 11.45 92 SER A N 1
ATOM 783 C CA . SER A 1 92 ? -16.584 4.080 3.728 1.00 10.81 92 SER A CA 1
ATOM 784 C C A SER A 1 92 ? -16.344 5.590 3.573 0.33 10.90 92 SER A C 1
ATOM 785 C C B SER A 1 92 ? -16.358 5.618 3.757 0.67 11.11 92 SER A C 1
ATOM 786 O O A SER A 1 92 ? -17.243 6.379 3.312 0.33 13.66 92 SER A O 1
ATOM 787 O O B SER A 1 92 ? -17.351 6.350 3.877 0.67 20.93 92 SER A O 1
ATOM 790 N N . ARG A 1 93 ? -15.127 6.032 3.733 1.00 8.71 93 ARG A N 1
ATOM 791 C CA . ARG A 1 93 ? -14.713 7.410 3.634 1.00 8.29 93 ARG A CA 1
ATOM 792 C C . ARG A 1 93 ? -14.208 7.682 2.205 1.00 7.59 93 ARG A C 1
ATOM 793 O O . ARG A 1 93 ? -13.259 7.055 1.752 1.00 8.98 93 ARG A O 1
ATOM 801 N N . ASN A 1 94 ? -14.824 8.665 1.540 1.00 7.95 94 ASN A N 1
ATOM 802 C CA . ASN A 1 94 ? -14.311 9.124 0.272 1.00 7.62 94 ASN A CA 1
ATOM 803 C C . ASN A 1 94 ? -13.141 10.031 0.556 1.00 7.46 94 ASN A C 1
ATOM 804 O O . ASN A 1 94 ? -13.242 10.990 1.340 1.00 9.21 94 ASN A O 1
ATOM 809 N N . ILE A 1 95 ? -11.976 9.733 -0.006 1.00 7.12 95 ILE A N 1
ATOM 810 C CA . ILE A 1 95 ? -10.754 10.478 0.323 1.00 7.32 95 ILE A CA 1
ATOM 811 C C . ILE A 1 95 ? -10.759 11.822 -0.426 1.00 7.73 95 ILE A C 1
ATOM 812 O O . ILE A 1 95 ? -10.855 11.838 -1.650 1.00 8.68 95 ILE A O 1
ATOM 817 N N . PRO A 1 96 ? -10.621 12.941 0.263 1.00 7.96 96 PRO A N 1
ATOM 818 C CA . PRO A 1 96 ? -10.570 14.223 -0.486 1.00 8.87 96 PRO A CA 1
ATOM 819 C C . PRO A 1 96 ? -9.351 14.282 -1.369 1.00 8.82 96 PRO A C 1
ATOM 820 O O . PRO A 1 96 ? -8.256 13.868 -0.999 1.00 9.56 96 PRO A O 1
ATOM 824 N N . ILE A 1 97 ? -9.571 14.827 -2.567 1.00 9.88 97 ILE A N 1
ATOM 825 C CA . ILE A 1 97 ? -8.553 14.961 -3.599 1.00 10.36 97 ILE A CA 1
ATOM 826 C C . ILE A 1 97 ? -8.438 16.426 -3.988 1.00 11.11 97 ILE A C 1
ATOM 827 O O . ILE A 1 97 ? -9.426 17.044 -4.398 1.00 15.95 97 ILE A O 1
ATOM 832 N N . ASN A 1 98 ? -7.244 16.974 -3.813 1.00 9.47 98 ASN A N 1
ATOM 833 C CA . ASN A 1 98 ? -6.900 18.289 -4.350 1.00 10.02 98 ASN A CA 1
ATOM 834 C C . ASN A 1 98 ? -6.146 18.019 -5.647 1.00 9.93 98 ASN A C 1
ATOM 835 O O . ASN A 1 98 ? -5.084 17.419 -5.550 1.00 11.68 98 ASN A O 1
ATOM 840 N N . ILE A 1 99 ? -6.656 18.479 -6.754 1.00 9.88 99 ILE A N 1
ATOM 841 C CA . ILE A 1 99 ? -6.065 18.167 -8.017 1.00 9.45 99 ILE A CA 1
ATOM 842 C C . ILE A 1 99 ? -5.743 19.418 -8.794 1.00 9.41 99 ILE A C 1
ATOM 843 O O . ILE A 1 99 ? -6.518 20.366 -8.862 1.00 12.11 99 ILE A O 1
ATOM 848 N N . TRP A 1 100 ? -4.569 19.391 -9.415 1.00 8.73 100 TRP A N 1
ATOM 849 C CA . TRP A 1 100 ? -4.102 20.451 -10.312 1.00 9.00 100 TRP A CA 1
ATOM 850 C C . TRP A 1 100 ? -3.954 19.795 -11.681 1.00 8.42 100 TRP A C 1
ATOM 851 O O . TRP A 1 100 ? -3.193 18.856 -11.845 1.00 9.84 100 TRP A O 1
ATOM 862 N N . ILE A 1 101 ? -4.702 20.319 -12.644 1.00 9.26 101 ILE A N 1
ATOM 863 C CA . ILE A 1 101 ? -4.761 19.802 -14.013 1.00 8.90 101 ILE A CA 1
ATOM 864 C C . ILE A 1 101 ? -4.217 20.893 -14.917 1.00 9.78 101 ILE A C 1
ATOM 865 O O . ILE A 1 101 ? -4.869 21.937 -15.066 1.00 10.45 101 ILE A O 1
ATOM 870 N N . ASN A 1 102 ? -3.010 20.733 -15.456 1.00 9.63 102 ASN A N 1
ATOM 871 C CA . ASN A 1 102 ? -2.399 21.811 -16.222 1.00 10.64 102 ASN A CA 1
ATOM 872 C C . ASN A 1 102 ? -2.420 23.118 -15.466 1.00 11.91 102 ASN A C 1
ATOM 873 O O . ASN A 1 102 ? -2.596 24.198 -16.019 1.00 14.70 102 ASN A O 1
ATOM 878 N N . GLY A 1 103 ? -2.186 23.036 -14.134 1.00 11.33 103 GLY A N 1
ATOM 879 C CA . GLY A 1 103 ? -2.135 24.243 -13.338 1.00 14.32 103 GLY A CA 1
ATOM 880 C C . GLY A 1 103 ? -3.412 24.742 -12.758 1.00 15.27 103 GLY A C 1
ATOM 881 O O . GLY A 1 103 ? -3.420 25.714 -11.942 0.80 19.90 103 GLY A O 1
ATOM 882 N N . ASN A 1 104 ? -4.560 24.153 -13.131 1.00 13.40 104 ASN A N 1
ATOM 883 C CA . ASN A 1 104 ? -5.852 24.596 -12.697 1.00 13.56 104 ASN A CA 1
ATOM 884 C C . ASN A 1 104 ? -6.335 23.706 -11.555 1.00 13.51 104 ASN A C 1
ATOM 885 O O . ASN A 1 104 ? -6.409 22.468 -11.716 1.00 13.19 104 ASN A O 1
ATOM 890 N N . HIS A 1 105 ? -6.659 24.277 -10.421 1.00 15.16 105 HIS A N 1
ATOM 891 C CA . HIS A 1 105 ? -6.943 23.553 -9.179 1.00 13.60 105 HIS A CA 1
ATOM 892 C C . HIS A 1 105 ? -8.413 23.319 -8.970 1.00 14.50 105 HIS A C 1
ATOM 893 O O . HIS A 1 105 ? -9.209 24.240 -9.165 0.70 15.08 105 HIS A O 1
ATOM 900 N N . LYS A 1 106 ? -8.753 22.122 -8.508 1.00 13.68 106 LYS A N 1
ATOM 901 C CA . LYS A 1 106 ? -10.044 21.895 -7.941 1.00 16.12 106 LYS A CA 1
ATOM 902 C C . LYS A 1 106 ? -9.950 20.884 -6.823 1.00 13.99 106 LYS A C 1
ATOM 903 O O . LYS A 1 106 ? -8.958 20.221 -6.621 1.00 13.94 106 LYS A O 1
ATOM 909 N N . THR A 1 107 ? -11.008 20.775 -6.048 1.00 14.27 107 THR A N 1
ATOM 910 C CA . THR A 1 107 ? -11.125 19.798 -4.977 1.00 13.92 107 THR A CA 1
ATOM 911 C C . THR A 1 107 ? -12.312 18.906 -5.316 1.00 13.97 107 THR A C 1
ATOM 912 O O . THR A 1 107 ? -13.385 19.371 -5.698 1.00 20.79 107 THR A O 1
ATOM 916 N N . ILE A 1 108 ? -12.150 17.593 -5.152 1.00 11.32 108 ILE A N 1
ATOM 917 C CA . ILE A 1 108 ? -13.242 16.624 -5.428 1.00 11.56 108 ILE A CA 1
ATOM 918 C C . ILE A 1 108 ? -13.133 15.492 -4.447 1.00 9.44 108 ILE A C 1
ATOM 919 O O . ILE A 1 108 ? -12.041 15.130 -4.011 1.00 11.10 108 ILE A O 1
ATOM 924 N N . SER A 1 109 ? -14.270 14.912 -4.117 1.00 9.02 109 SER A N 1
ATOM 925 C CA . SER A 1 109 ? -14.341 13.603 -3.492 1.00 7.98 109 SER A CA 1
ATOM 926 C C . SER A 1 109 ? -15.308 12.759 -4.307 1.00 8.01 109 SER A C 1
ATOM 927 O O . SER A 1 109 ? -16.221 13.298 -4.955 1.00 9.19 109 SER A O 1
ATOM 930 N N . THR A 1 110 ? -15.108 11.445 -4.276 1.00 8.38 110 THR A N 1
ATOM 931 C CA . THR A 1 110 ? -15.935 10.542 -5.090 1.00 9.27 110 THR A CA 1
ATOM 932 C C . THR A 1 110 ? -15.980 9.168 -4.451 1.00 8.74 110 THR A C 1
ATOM 933 O O . THR A 1 110 ? -15.011 8.703 -3.839 1.00 8.59 110 THR A O 1
ATOM 937 N N . ASN A 1 111 ? -17.111 8.473 -4.628 1.00 9.82 111 ASN A N 1
ATOM 938 C CA . ASN A 1 111 ? -17.201 7.095 -4.193 1.00 10.20 111 ASN A CA 1
ATOM 939 C C . ASN A 1 111 ? -16.160 6.216 -4.888 1.00 9.62 111 ASN A C 1
ATOM 940 O O . ASN A 1 111 ? -15.846 5.127 -4.400 1.00 11.01 111 ASN A O 1
ATOM 945 N N . LYS A 1 112 ? -15.609 6.638 -6.006 1.00 9.30 112 LYS A N 1
ATOM 946 C CA . LYS A 1 112 ? -14.639 5.899 -6.758 1.00 9.52 112 LYS A CA 1
ATOM 947 C C . LYS A 1 112 ? -13.255 5.875 -6.095 1.00 8.74 112 LYS A C 1
ATOM 948 O O . LYS A 1 112 ? -12.414 5.078 -6.515 1.00 9.55 112 LYS A O 1
ATOM 954 N N . VAL A 1 113 ? -13.024 6.702 -5.087 1.00 8.15 113 VAL A N 1
ATOM 955 C CA . VAL A 1 113 ? -11.752 6.682 -4.337 1.00 7.59 113 VAL A CA 1
ATOM 956 C C . VAL A 1 113 ? -12.124 6.736 -2.855 1.00 7.65 113 VAL A C 1
ATOM 957 O O . VAL A 1 113 ? -12.240 7.796 -2.258 1.00 7.86 113 VAL A O 1
ATOM 961 N N . SER A 1 114 ? -12.357 5.552 -2.293 1.00 8.33 114 SER A N 1
ATOM 962 C CA . SER A 1 114 ? -12.972 5.447 -0.983 1.00 8.13 114 SER A CA 1
ATOM 963 C C . SER A 1 114 ? -12.469 4.186 -0.295 1.00 8.23 114 SER A C 1
ATOM 964 O O . SER A 1 114 ? -12.095 3.203 -0.969 1.00 10.67 114 SER A O 1
ATOM 968 N N . THR A 1 115 ? -12.566 4.151 1.020 1.00 7.86 115 THR A N 1
ATOM 969 C CA . T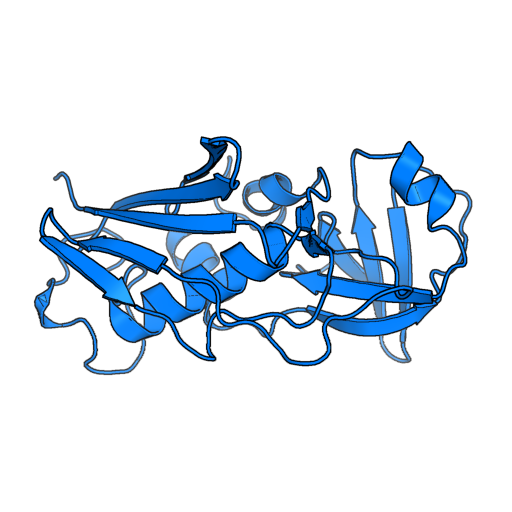HR A 1 115 ? -12.272 2.928 1.768 1.00 8.08 115 THR A CA 1
ATOM 970 C C . THR A 1 115 ? -13.002 2.926 3.118 1.00 8.76 115 THR A C 1
ATOM 971 O O . THR A 1 115 ? -13.184 3.979 3.731 1.00 9.97 115 THR A O 1
ATOM 975 N N . ASN A 1 116 ? -13.337 1.723 3.579 1.00 9.36 116 ASN A N 1
ATOM 976 C CA . ASN A 1 116 ? -13.807 1.560 4.974 1.00 9.87 116 ASN A CA 1
ATOM 977 C C . ASN A 1 116 ? -12.755 0.934 5.857 1.00 9.41 116 ASN A C 1
ATOM 978 O O . ASN A 1 116 ? -13.073 0.614 7.000 1.00 11.91 116 ASN A O 1
ATOM 983 N N . LYS A 1 117 ? -11.514 0.752 5.398 1.00 8.58 117 LYS A N 1
ATOM 984 C CA . LYS A 1 117 ? -10.495 0.187 6.246 1.00 8.45 117 LYS A CA 1
ATOM 985 C C . LYS A 1 117 ? -9.945 1.281 7.156 1.00 9.07 117 LYS A C 1
ATOM 986 O O . LYS A 1 117 ? -9.673 2.387 6.694 1.00 11.17 117 LYS A O 1
ATOM 994 N N . LYS A 1 118 ? -9.782 1.015 8.442 1.00 10.86 118 LYS A N 1
ATOM 995 C CA . LYS A 1 118 ? -9.240 2.007 9.322 1.00 12.46 118 LYS A CA 1
ATOM 996 C C . LYS A 1 118 ? -7.808 2.387 8.915 1.00 9.88 118 LYS A C 1
ATOM 997 O O . LYS A 1 118 ? -7.400 3.555 8.939 1.00 10.31 118 LYS A O 1
ATOM 1003 N N . PHE A 1 119 ? -7.025 1.352 8.566 1.00 9.64 119 PHE A N 1
ATOM 1004 C CA . PHE A 1 119 ? -5.702 1.531 7.994 1.00 9.12 119 PHE A CA 1
ATOM 1005 C C . PHE A 1 119 ? -5.780 0.857 6.620 1.00 8.65 119 PHE A C 1
ATOM 1006 O O . PHE A 1 119 ? -6.086 -0.332 6.514 1.00 10.70 119 PHE A O 1
ATOM 1014 N N . VAL A 1 120 ? -5.613 1.640 5.589 1.00 7.33 120 VAL A N 1
ATOM 1015 C CA . VAL A 1 120 ? -5.727 1.196 4.192 1.00 6.56 120 VAL A CA 1
ATOM 1016 C C . VAL A 1 120 ? -4.325 1.152 3.587 1.00 6.05 120 VAL A C 1
ATOM 1017 O O . VAL A 1 120 ? -3.474 1.994 3.898 1.00 6.54 120 VAL A O 1
ATOM 1021 N N . THR A 1 121 ? -4.074 0.210 2.676 1.00 5.82 121 THR A N 1
ATOM 1022 C CA . THR A 1 121 ? -2.814 0.301 1.946 1.00 5.63 121 THR A CA 1
ATOM 1023 C C . THR A 1 121 ? -2.823 1.538 1.047 1.00 5.40 121 THR A C 1
ATOM 1024 O O . THR A 1 121 ? -3.808 1.899 0.420 1.00 5.86 121 THR A O 1
ATOM 1028 N N . ALA A 1 122 ? -1.628 2.126 0.933 1.00 5.57 122 ALA A N 1
ATOM 1029 C CA . ALA A 1 122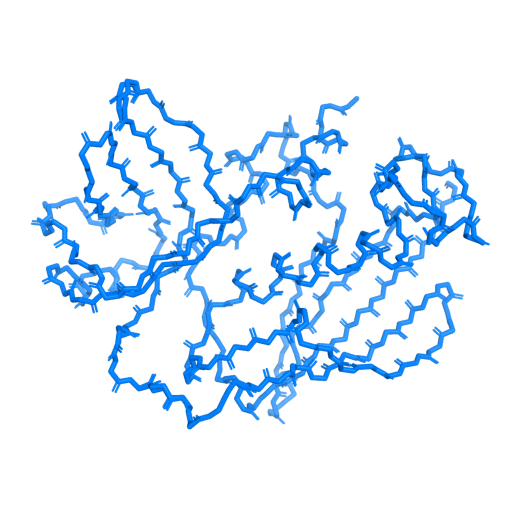 ? -1.415 3.148 -0.088 1.00 5.58 122 ALA A CA 1
ATOM 1030 C C . ALA A 1 122 ? -1.747 2.582 -1.467 1.00 5.23 122 ALA A C 1
ATOM 1031 O O . ALA A 1 122 ? -2.299 3.277 -2.311 1.00 6.09 122 ALA A O 1
ATOM 1033 N N . GLN A 1 123 ? -1.416 1.292 -1.709 1.00 5.22 123 GLN A N 1
ATOM 1034 C CA . GLN A 1 123 ? -1.733 0.686 -2.985 1.00 5.03 123 GLN A CA 1
ATOM 1035 C C . GLN A 1 123 ? -3.212 0.781 -3.309 1.00 4.94 123 GLN A C 1
ATOM 1036 O O . GLN A 1 123 ? -3.593 1.167 -4.408 1.00 5.38 123 GLN A O 1
ATOM 1042 N N . GLU A 1 124 ? -4.084 0.362 -2.384 1.00 5.12 124 GLU A N 1
ATOM 1043 C CA . GLU A 1 124 ? -5.513 0.391 -2.657 1.00 5.19 124 GLU A CA 1
ATOM 1044 C C . GLU A 1 124 ? -5.964 1.784 -3.097 1.00 5.33 124 GLU A C 1
ATOM 1045 O O . GLU A 1 124 ? -6.727 1.942 -4.056 1.00 5.87 124 GLU A O 1
ATOM 1051 N N . ILE A 1 125 ? -5.524 2.807 -2.347 1.00 5.25 125 ILE A N 1
ATOM 1052 C CA . ILE A 1 125 ? -5.919 4.154 -2.679 1.00 5.37 125 ILE A CA 1
ATOM 1053 C C . ILE A 1 125 ? -5.364 4.601 -4.029 1.00 5.29 125 ILE A C 1
ATOM 1054 O O . ILE A 1 125 ? -6.072 5.212 -4.836 1.00 5.96 125 ILE A O 1
ATOM 1059 N N . ASP A 1 126 ? -4.077 4.324 -4.256 1.00 5.46 126 ASP A N 1
ATOM 1060 C CA . ASP A 1 126 ? -3.436 4.745 -5.516 1.00 5.35 126 ASP A CA 1
ATOM 1061 C C . ASP A 1 126 ? -4.106 4.107 -6.708 1.00 5.25 126 ASP A C 1
ATOM 1062 O O . ASP A 1 126 ? -4.395 4.758 -7.710 1.00 5.91 126 ASP A O 1
ATOM 1067 N N . VAL A 1 127 ? -4.356 2.768 -6.661 1.00 5.33 127 VAL A N 1
ATOM 1068 C CA . VAL A 1 127 ? -4.890 2.125 -7.852 1.00 5.48 127 VAL A CA 1
ATOM 1069 C C . VAL A 1 127 ? -6.299 2.652 -8.136 1.00 5.50 127 VAL A C 1
ATOM 1070 O O . VAL A 1 127 ? -6.663 2.900 -9.294 1.00 6.15 127 VAL A O 1
ATOM 1074 N N . LYS A 1 128 ? -7.118 2.839 -7.095 1.00 5.48 128 LYS A N 1
ATOM 1075 C CA . LYS A 1 128 ? -8.430 3.421 -7.262 1.00 6.03 128 LYS A CA 1
ATOM 1076 C C . LYS A 1 128 ? -8.324 4.817 -7.860 1.00 5.89 128 LYS A C 1
ATOM 1077 O O . LYS A 1 128 ? -9.091 5.199 -8.784 1.00 6.40 128 LYS A O 1
ATOM 1083 N N . LEU A 1 129 ? -7.408 5.626 -7.337 1.00 5.86 129 LEU A N 1
ATOM 1084 C CA . LEU A 1 129 ? -7.213 6.975 -7.843 1.00 6.10 129 LEU A CA 1
ATOM 1085 C C . LEU A 1 129 ? -6.837 6.958 -9.318 1.00 6.16 129 LEU A C 1
ATOM 1086 O O . LEU A 1 129 ? -7.393 7.748 -10.083 1.00 6.87 129 LEU A O 1
ATOM 1091 N N . ARG A 1 130 ? -5.889 6.138 -9.725 1.00 6.27 130 ARG A N 1
ATOM 1092 C CA . ARG A 1 130 ? -5.463 6.199 -11.120 1.00 6.31 130 ARG A CA 1
ATOM 1093 C C . ARG A 1 130 ? -6.579 5.752 -12.046 1.00 6.36 130 ARG A C 1
ATOM 1094 O O . ARG A 1 130 ? -6.729 6.308 -13.148 1.00 7.00 130 ARG A O 1
ATOM 1102 N N . LYS A 1 131 ? -7.372 4.753 -11.644 1.00 6.45 131 LYS A N 1
ATOM 1103 C CA . LYS A 1 131 ? -8.537 4.379 -12.447 1.00 6.86 131 LYS A CA 1
ATOM 1104 C C . LYS A 1 131 ? -9.490 5.567 -12.597 1.00 6.63 131 LYS A C 1
ATOM 1105 O O . LYS A 1 131 ? -10.006 5.815 -13.701 1.00 7.29 131 LYS A O 1
ATOM 1111 N N . TYR A 1 132 ? -9.754 6.282 -11.508 1.00 6.73 132 TYR A N 1
ATOM 1112 C CA . TYR A 1 132 ? -10.600 7.495 -11.557 1.00 7.01 132 TYR A CA 1
ATOM 1113 C C . TYR A 1 132 ? -10.008 8.541 -12.480 1.00 6.84 132 TYR A C 1
ATOM 1114 O O . TYR A 1 132 ? -10.707 9.151 -13.287 1.00 7.50 132 TYR A O 1
ATOM 1123 N N . LEU A 1 133 ? -8.703 8.784 -12.380 1.00 6.90 133 LEU A N 1
ATOM 1124 C CA . LEU A 1 133 ? -8.040 9.797 -13.239 1.00 6.96 133 LEU A CA 1
ATOM 1125 C C . LEU A 1 133 ? -8.154 9.417 -14.697 1.00 6.86 133 LEU A C 1
ATOM 1126 O O . LEU A 1 133 ? -8.300 10.290 -15.574 1.00 7.57 133 LEU A O 1
ATOM 1131 N N . GLN A 1 134 ? -8.039 8.138 -15.008 1.00 6.79 134 GLN A N 1
ATOM 1132 C CA . GLN A 1 134 ? -8.228 7.679 -16.371 1.00 6.78 134 GLN A CA 1
ATOM 1133 C C . GLN A 1 134 ? -9.658 7.899 -16.831 1.00 7.22 134 GLN A C 1
ATOM 1134 O O . GLN A 1 134 ? -9.909 8.389 -17.957 1.00 7.66 134 GLN A O 1
ATOM 1140 N N . GLU A 1 135 ? -10.623 7.544 -15.996 1.00 7.53 135 GLU A N 1
ATOM 1141 C CA . GLU A 1 135 ? -12.035 7.709 -16.360 1.00 8.46 135 GLU A CA 1
ATOM 1142 C C . GLU A 1 135 ? -12.374 9.171 -16.620 1.00 8.63 135 GLU A C 1
ATOM 1143 O O . GLU A 1 135 ? -13.069 9.497 -17.581 1.00 10.00 135 GLU A O 1
ATOM 1149 N N . GLU A 1 136 ? -11.877 10.087 -15.769 1.00 8.68 136 GLU A N 1
ATOM 1150 C CA . GLU A 1 136 ? -12.296 11.480 -15.878 1.00 9.06 136 GLU A CA 1
ATOM 1151 C C . GLU A 1 136 ? -11.400 12.341 -16.750 1.00 9.14 136 GLU A C 1
ATOM 1152 O O . GLU A 1 136 ? -11.899 13.299 -17.374 1.00 11.10 136 GLU A O 1
ATOM 1158 N N . TYR A 1 137 ? -10.106 12.073 -16.788 1.00 8.22 137 TYR A N 1
ATOM 1159 C CA . TYR A 1 137 ? -9.127 12.925 -17.454 1.00 8.54 137 TYR A CA 1
ATOM 1160 C C . TYR A 1 137 ? -8.386 12.213 -18.575 1.00 7.97 137 TYR A C 1
ATOM 1161 O O . TYR A 1 137 ? -7.573 12.845 -19.257 1.00 8.71 137 TYR A O 1
ATOM 1170 N N . ASN A 1 138 ? -8.639 10.913 -18.801 1.00 7.56 138 ASN A N 1
ATOM 1171 C CA . ASN A 1 138 ? -8.045 10.171 -19.879 1.00 7.43 138 ASN A CA 1
ATOM 1172 C C . ASN A 1 138 ? -6.523 10.171 -19.804 1.00 7.23 138 ASN A C 1
ATOM 1173 O O . ASN A 1 138 ? -5.854 10.164 -20.827 1.00 7.67 138 ASN A O 1
ATOM 1178 N N . ILE A 1 139 ? -5.942 10.116 -18.578 1.00 7.26 139 ILE A N 1
ATOM 1179 C CA . ILE A 1 139 ? -4.490 10.347 -18.458 1.00 7.58 139 ILE A CA 1
ATOM 1180 C C . ILE A 1 139 ? -3.663 9.371 -19.248 1.00 7.36 139 ILE A C 1
ATOM 1181 O O . ILE A 1 139 ? -2.581 9.740 -19.698 1.00 7.73 139 ILE A O 1
ATOM 1186 N N . TYR A 1 140 ? -4.122 8.103 -19.357 1.00 7.35 140 TYR A N 1
ATOM 1187 C CA . TYR A 1 140 ? -3.386 7.076 -20.078 1.00 7.59 140 TYR A CA 1
ATOM 1188 C C . TYR A 1 140 ? -3.908 6.831 -21.482 1.00 7.90 140 TYR A C 1
ATOM 1189 O O . TYR A 1 140 ? -3.417 5.935 -22.155 1.00 8.53 140 TYR A O 1
ATOM 1198 N N . GLY A 1 141 ? -4.868 7.644 -21.928 1.00 7.77 141 GLY A N 1
ATOM 1199 C CA . GLY A 1 141 ? -5.378 7.543 -23.260 1.00 8.53 141 GLY A CA 1
ATOM 1200 C C . GLY A 1 141 ? -6.360 6.410 -23.445 1.00 8.18 141 GLY A C 1
ATOM 1201 O O . GLY A 1 141 ? -6.369 5.427 -22.679 1.00 8.47 141 GLY A O 1
ATOM 1202 N N . HIS A 1 142 ? -7.188 6.492 -24.475 1.00 8.81 142 HIS A N 1
ATOM 1203 C CA . HIS A 1 142 ? -8.028 5.367 -24.863 1.00 9.85 142 HIS A CA 1
ATOM 1204 C C . HIS A 1 142 ? -8.943 4.935 -23.755 1.00 10.03 142 HIS A C 1
ATOM 1205 O O . HIS A 1 142 ? -9.206 3.719 -23.605 1.00 11.28 142 HIS A O 1
ATOM 1212 N N . ASN A 1 143 ? -9.515 5.852 -23.006 1.00 9.18 143 ASN A N 1
ATOM 1213 C CA . ASN A 1 143 ? -10.422 5.496 -21.928 1.00 9.67 143 ASN A CA 1
ATOM 1214 C C . ASN A 1 143 ? -11.799 5.026 -22.362 1.00 11.77 143 ASN A C 1
ATOM 1215 O O . ASN A 1 143 ? -12.573 4.645 -21.480 1.00 14.78 143 ASN A O 1
ATOM 1220 N N . GLY A 1 144 ? -12.096 5.078 -23.644 1.00 14.36 144 GLY A N 1
ATOM 1221 C CA . GLY A 1 144 ? -13.344 4.488 -24.179 1.00 18.33 144 GLY A CA 1
ATOM 1222 C C . GLY A 1 144 ? -14.573 5.382 -24.021 1.00 19.66 144 GLY A C 1
ATOM 1223 O O . GLY A 1 144 ? -15.683 4.932 -24.380 0.50 16.11 144 GLY A O 1
ATOM 1224 N N . THR A 1 145 ? -14.417 6.602 -23.559 1.00 15.25 145 THR A N 1
ATOM 1225 C CA . THR A 1 145 ? -15.527 7.565 -23.479 1.00 14.16 145 THR A CA 1
ATOM 1226 C C . THR A 1 145 ? -15.034 8.916 -24.017 1.00 12.91 145 THR A C 1
ATOM 1227 O O . THR A 1 145 ? -13.854 9.086 -24.318 1.00 15.67 145 THR A O 1
ATOM 1231 N N . LYS A 1 146 ? -15.901 9.910 -24.042 1.00 14.13 146 LYS A N 1
ATOM 1232 C CA . LYS A 1 146 ? -15.501 11.234 -24.383 1.00 14.37 146 LYS A CA 1
ATOM 1233 C C . LYS A 1 146 ? -14.933 12.041 -23.230 1.00 12.14 146 LYS A C 1
ATOM 1234 O O . LYS A 1 146 ? -14.475 13.219 -23.411 1.00 13.29 146 LYS A O 1
ATOM 1236 N N . LYS A 1 147 ? -14.915 11.477 -22.019 1.00 11.62 147 LYS A N 1
ATOM 1237 C CA . LYS A 1 147 ? -14.375 12.255 -20.902 1.00 10.95 147 LYS A CA 1
ATOM 1238 C C . LYS A 1 147 ? -12.898 12.513 -21.118 1.00 10.11 147 LYS A C 1
ATOM 1239 O O . LYS A 1 147 ? -12.134 11.593 -21.492 1.00 10.80 147 LYS A O 1
ATOM 1245 N N . GLY A 1 148 ? -12.484 13.750 -20.922 1.00 10.40 148 GLY A N 1
ATOM 1246 C CA . GLY A 1 148 ? -11.098 14.122 -21.060 1.00 10.29 148 GLY A CA 1
ATOM 1247 C C . GLY A 1 148 ? -10.647 14.474 -22.458 1.00 9.66 148 GLY A C 1
ATOM 1248 O O . GLY A 1 148 ? -9.478 14.834 -22.650 1.00 10.04 148 GLY A O 1
ATOM 1249 N N . GLU A 1 149 ? -11.530 14.464 -23.440 1.00 9.98 149 GLU A N 1
ATOM 1250 C CA . GLU A 1 149 ? -11.171 14.922 -24.783 1.00 10.32 149 GLU A CA 1
ATOM 1251 C C . GLU A 1 149 ? -10.645 16.362 -24.772 1.00 9.99 149 GLU A C 1
ATOM 1252 O O . GLU A 1 149 ? -9.810 16.693 -25.654 1.00 10.76 149 GLU A O 1
ATOM 1258 N N . GLU A 1 150 ? -11.056 17.188 -23.846 1.00 9.66 150 GLU A N 1
ATOM 1259 C CA . GLU A 1 150 ? -10.691 18.589 -23.805 1.00 9.68 150 GLU A CA 1
ATOM 1260 C C . GLU A 1 150 ? -9.210 18.805 -23.576 1.00 8.73 150 GLU A C 1
ATOM 1261 O O . GLU A 1 150 ? -8.723 19.911 -23.775 1.00 10.37 150 GLU A O 1
ATOM 1267 N N . TYR A 1 151 ? -8.487 17.776 -23.116 1.00 8.46 151 TYR A N 1
ATOM 1268 C CA . TYR A 1 151 ? -7.074 17.892 -22.841 1.00 7.93 151 TYR A CA 1
ATOM 1269 C C . TYR A 1 151 ? -6.209 17.516 -24.031 1.00 7.73 151 TYR A C 1
ATOM 1270 O O . TYR A 1 151 ? -4.984 17.755 -24.005 1.00 8.24 151 TYR A O 1
ATOM 1279 N N . GLY A 1 152 ? -6.785 16.930 -25.049 1.00 7.80 152 GLY A N 1
ATOM 1280 C CA . GLY A 1 152 ? -6.087 16.562 -26.267 1.00 8.45 152 GLY A CA 1
ATOM 1281 C C . GLY A 1 152 ? -5.396 15.223 -26.202 1.00 7.85 152 GLY A C 1
ATOM 1282 O O . GLY A 1 152 ? -5.648 14.381 -25.321 1.00 8.04 152 GLY A O 1
ATOM 1283 N N . HIS A 1 153 ? -4.522 15.004 -27.194 1.00 7.98 153 HIS A N 1
ATOM 1284 C CA . HIS A 1 153 ? -3.972 13.674 -27.450 1.00 8.04 153 HIS A CA 1
ATOM 1285 C C . HIS A 1 153 ? -2.504 13.709 -27.798 1.00 8.26 153 HIS A C 1
ATOM 1286 O O . HIS A 1 153 ? -1.959 12.712 -28.359 1.00 9.99 153 HIS A O 1
ATOM 1293 N N . LYS A 1 154 ? -1.797 14.735 -27.456 1.00 8.73 154 LYS A N 1
ATOM 1294 C CA . LYS A 1 154 ? -0.410 14.987 -27.794 1.00 9.16 154 LYS A CA 1
ATOM 1295 C C . LYS A 1 154 ? 0.562 14.028 -27.186 1.00 8.80 154 LYS A C 1
ATOM 1296 O O . LYS A 1 154 ? 1.658 13.871 -27.754 1.00 11.84 154 LYS A O 1
ATOM 1302 N N . SER A 1 155 ? 0.288 13.412 -26.046 1.00 9.03 155 SER A N 1
ATOM 1303 C CA . SER A 1 155 ? 1.290 12.548 -25.407 1.00 9.02 155 SER A CA 1
ATOM 1304 C C . SER A 1 155 ? 1.391 11.184 -26.108 1.00 8.94 155 SER A C 1
ATOM 1305 O O . SER A 1 155 ? 0.527 10.765 -26.881 1.00 9.98 155 SER A O 1
ATOM 1308 N N . LYS A 1 156 ? 2.408 10.448 -25.669 1.00 9.80 156 LYS A N 1
ATOM 1309 C CA . LYS A 1 156 ? 2.622 9.083 -26.193 1.00 10.18 156 LYS A CA 1
ATOM 1310 C C . LYS A 1 156 ? 1.516 8.111 -25.774 1.00 9.85 156 LYS A C 1
ATOM 1311 O O . LYS A 1 156 ? 1.406 7.032 -26.364 1.00 10.93 156 LYS A O 1
ATOM 1317 N N . PHE A 1 157 ? 0.738 8.402 -24.791 1.00 9.30 157 PHE A N 1
ATOM 1318 C CA . PHE A 1 157 ? -0.438 7.685 -24.364 1.00 9.66 157 PHE A CA 1
ATOM 1319 C C . PHE A 1 157 ? -1.679 8.004 -25.195 1.00 9.39 157 PHE A C 1
ATOM 1320 O O . PHE A 1 157 ? -2.724 7.415 -24.963 1.00 11.11 157 PHE A O 1
ATOM 1328 N N . TYR A 1 158 ? -1.532 8.957 -26.143 1.00 9.18 158 TYR A N 1
ATOM 1329 C CA . TYR A 1 158 ? -2.683 9.514 -26.856 1.00 8.93 158 TYR A CA 1
ATOM 1330 C C . TYR A 1 158 ? -3.578 10.255 -25.859 1.00 7.89 158 TYR A C 1
ATOM 1331 O O . TYR A 1 158 ? -4.788 10.231 -25.915 1.00 9.10 158 TYR A O 1
ATOM 1340 N N . SER A 1 159 ? -2.928 10.999 -24.944 1.00 8.70 159 SER A N 1
ATOM 1341 C CA . SER A 1 159 ? -3.621 11.753 -23.915 1.00 8.14 159 SER A CA 1
ATOM 1342 C C . SER A 1 159 ? -3.043 13.177 -23.843 1.00 7.44 159 SER A C 1
ATOM 1343 O O . SER A 1 159 ? -2.149 13.555 -24.579 1.00 8.19 159 SER A O 1
ATOM 1346 N N . GLY A 1 160 ? -3.589 13.953 -22.897 1.00 7.55 160 GLY A N 1
ATOM 1347 C CA . GLY A 1 160 ? -3.121 15.309 -22.684 1.00 7.43 160 GLY A CA 1
ATOM 1348 C C . GLY A 1 160 ? -1.955 15.446 -21.712 1.00 7.38 160 GLY A C 1
ATOM 1349 O O . GLY A 1 160 ? -1.568 16.565 -21.420 1.00 8.17 160 GLY A O 1
ATOM 1350 N N . PHE A 1 161 ? -1.440 14.309 -21.210 1.00 7.48 161 PHE A N 1
ATOM 1351 C CA . PHE A 1 161 ? -0.581 14.329 -20.067 1.00 7.64 161 PHE A CA 1
ATOM 1352 C C . PHE A 1 161 ? 0.589 13.370 -20.199 1.00 7.85 161 PHE A C 1
ATOM 1353 O O . PHE A 1 161 ? 0.445 12.287 -20.788 1.00 8.49 161 PHE A O 1
ATOM 1361 N N . ASN A 1 162 ? 1.717 13.742 -19.626 1.00 8.16 162 ASN A N 1
ATOM 1362 C CA . ASN A 1 162 ? 2.837 12.851 -19.535 1.00 8.57 162 ASN A CA 1
ATOM 1363 C C . ASN A 1 162 ? 3.660 13.016 -18.286 1.00 8.90 162 ASN A C 1
ATOM 1364 O O . ASN A 1 162 ? 4.707 12.349 -18.167 1.00 10.33 162 ASN A O 1
ATOM 1369 N N . ILE A 1 163 ? 3.264 13.852 -17.333 1.00 9.27 163 ILE A N 1
ATOM 1370 C CA . ILE A 1 163 ? 3.920 14.105 -16.071 1.00 10.29 163 ILE A CA 1
ATOM 1371 C C . ILE A 1 163 ? 2.827 14.116 -15.012 1.00 7.87 163 ILE A C 1
ATOM 1372 O O . ILE A 1 163 ? 1.788 14.701 -15.217 1.00 9.08 163 ILE A O 1
ATOM 1377 N N . GLY A 1 164 ? 3.104 13.479 -13.860 1.00 7.85 164 GLY A N 1
ATOM 1378 C CA . GLY A 1 164 ? 2.124 13.585 -12.812 1.00 9.17 164 GLY A CA 1
ATOM 1379 C C . GLY A 1 164 ? 2.609 12.911 -11.565 1.00 7.13 164 GLY A C 1
ATOM 1380 O O . GLY A 1 164 ? 3.475 12.033 -11.580 1.00 8.39 164 GLY A O 1
ATOM 1381 N N . LYS A 1 165 ? 1.985 13.296 -10.457 1.00 7.28 165 LYS A N 1
ATOM 1382 C CA . LYS A 1 165 ? 2.356 12.823 -9.139 1.00 7.61 165 LYS A CA 1
ATOM 1383 C C . LYS A 1 165 ? 1.106 12.698 -8.286 1.00 6.98 165 LYS A C 1
ATOM 1384 O O . LYS A 1 165 ? 0.231 13.558 -8.329 1.00 8.67 165 LYS A O 1
ATOM 1390 N N . VAL A 1 166 ? 1.072 11.635 -7.494 1.00 7.08 166 VAL A N 1
ATOM 1391 C CA . VAL A 1 166 ? 0.092 11.535 -6.399 1.00 7.37 166 VAL A CA 1
ATOM 1392 C C . VAL A 1 166 ? 0.877 11.628 -5.113 1.00 7.13 166 VAL A C 1
ATOM 1393 O O . VAL A 1 166 ? 1.824 10.908 -4.881 1.00 7.92 166 VAL A O 1
ATOM 1397 N N . THR A 1 167 ? 0.434 12.547 -4.243 1.00 7.49 167 THR A N 1
ATOM 1398 C CA . THR A 1 167 ? 1.022 12.721 -2.923 1.00 7.65 167 THR A CA 1
ATOM 1399 C C . THR A 1 167 ? -0.035 12.420 -1.861 1.00 7.44 167 THR A C 1
ATOM 1400 O O . THR A 1 167 ? -1.127 12.995 -1.842 1.00 8.84 167 THR A O 1
ATOM 1404 N N . PHE A 1 168 ? 0.343 11.503 -0.977 1.00 7.25 168 PHE A N 1
ATOM 1405 C CA . PHE A 1 168 ? -0.419 11.198 0.252 1.00 7.29 168 PHE A CA 1
ATOM 1406 C C . PHE A 1 168 ? -0.004 12.218 1.276 1.00 7.72 168 PHE A C 1
ATOM 1407 O O . PHE A 1 168 ? 1.183 12.276 1.634 1.00 8.94 168 PHE A O 1
ATOM 1415 N N . HIS A 1 169 ? -0.949 13.010 1.733 1.00 8.26 169 HIS A N 1
ATOM 1416 C CA . HIS A 1 169 ? -0.669 14.115 2.626 1.00 9.61 169 HIS A CA 1
ATOM 1417 C C . HIS A 1 169 ? -1.323 13.750 3.955 1.00 9.68 169 HIS A C 1
ATOM 1418 O O . HIS A 1 169 ? -2.541 13.820 4.102 1.00 11.58 169 HIS A O 1
ATOM 1425 N N . LEU A 1 170 ? -0.505 13.358 4.905 1.00 9.72 170 LEU A N 1
ATOM 1426 C CA . LEU A 1 170 ? -0.996 12.960 6.169 1.00 10.71 170 LEU A CA 1
ATOM 1427 C C . LEU A 1 170 ? -1.295 14.214 7.038 1.00 13.54 170 LEU A C 1
ATOM 1428 O O . LEU A 1 170 ? -0.718 15.256 6.848 1.00 15.87 170 LEU A O 1
ATOM 1436 N N . ASN A 1 171 ? -2.194 14.037 8.020 1.00 13.71 171 ASN A N 1
ATOM 1437 C CA . ASN A 1 171 ? -2.574 15.178 8.855 1.00 15.37 171 ASN A CA 1
ATOM 1438 C C . ASN A 1 171 ? -1.416 15.864 9.540 1.00 18.87 171 ASN A C 1
ATOM 1439 O O . ASN A 1 171 ? -1.500 17.067 9.773 0.80 21.42 171 ASN A O 1
ATOM 1444 N N . ASN A 1 172 ? -0.366 15.134 9.854 1.00 17.31 172 ASN A N 1
ATOM 1445 C CA . ASN A 1 172 ? 0.805 15.811 10.479 1.00 19.68 172 ASN A CA 1
ATOM 1446 C C . ASN A 1 172 ? 1.752 16.415 9.450 1.00 19.38 172 ASN A C 1
ATOM 1447 O O . ASN A 1 172 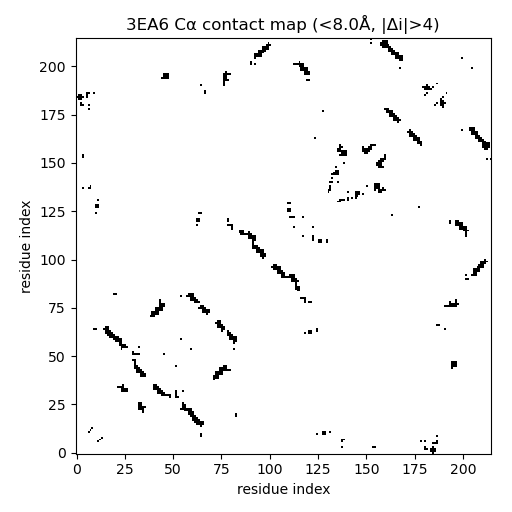? 2.874 16.787 9.862 1.00 24.36 172 ASN A O 1
ATOM 1452 N N . ASN A 1 173 ? 1.363 16.494 8.192 1.00 16.30 173 ASN A N 1
ATOM 1453 C CA . ASN A 1 173 ? 2.123 17.098 7.057 1.00 16.81 173 ASN A CA 1
ATOM 1454 C C . ASN A 1 173 ? 3.394 16.274 6.727 1.00 15.83 173 ASN A C 1
ATOM 1455 O O . ASN A 1 173 ? 4.207 16.710 5.894 1.00 15.79 173 ASN A O 1
ATOM 1460 N N . ASP A 1 174 ? 3.517 15.021 7.220 1.00 13.06 174 ASP A N 1
ATOM 1461 C CA . ASP A 1 174 ? 4.259 14.006 6.494 1.00 10.82 174 ASP A CA 1
ATOM 1462 C C . ASP A 1 174 ? 3.586 13.657 5.181 1.00 9.70 174 ASP A C 1
ATOM 1463 O O . ASP A 1 174 ? 2.378 13.755 5.063 1.00 10.76 174 ASP A O 1
ATOM 1468 N N . THR A 1 175 ? 4.412 13.280 4.206 1.00 9.15 175 THR A N 1
ATOM 1469 C CA . THR A 1 175 ? 3.894 12.952 2.885 1.00 8.40 175 THR A CA 1
ATOM 1470 C C . THR A 1 175 ? 4.692 11.802 2.306 1.00 7.69 175 THR A C 1
ATOM 1471 O O . THR A 1 175 ? 5.820 11.503 2.731 1.00 8.61 175 THR A O 1
ATOM 1475 N N . PHE A 1 176 ? 4.163 11.195 1.239 1.00 7.39 176 PHE A N 1
ATOM 1476 C CA . PHE A 1 176 ? 4.960 10.384 0.335 1.00 7.29 176 PHE A CA 1
ATOM 1477 C C . PHE A 1 176 ? 4.228 10.411 -1.012 1.00 6.77 176 PHE A C 1
ATOM 1478 O O . PHE A 1 176 ? 3.040 10.688 -1.071 1.00 7.82 176 PHE A O 1
ATOM 1486 N N . SER A 1 177 ? 4.965 10.113 -2.070 1.00 7.64 177 SER A N 1
ATOM 1487 C CA . SER A 1 177 ? 4.440 10.304 -3.415 1.00 7.48 177 SER A CA 1
ATOM 1488 C C . SER A 1 177 ? 4.825 9.173 -4.347 1.00 7.27 177 SER A C 1
ATOM 1489 O O . SER A 1 177 ? 5.839 8.517 -4.188 1.00 9.18 177 SER A O 1
ATOM 1493 N N . TYR A 1 178 ? 3.967 9.001 -5.360 1.00 6.48 178 TYR A N 1
ATOM 1494 C CA . TYR A 1 178 ? 4.241 8.082 -6.466 1.00 6.65 178 TYR A CA 1
ATOM 1495 C C . TYR A 1 178 ? 4.125 8.859 -7.776 1.00 6.88 178 TYR A C 1
ATOM 1496 O O . TYR A 1 178 ? 3.298 9.766 -7.923 1.00 7.64 178 TYR A O 1
ATOM 1505 N N . ASP A 1 179 ? 4.935 8.426 -8.754 1.00 7.15 179 ASP A N 1
ATOM 1506 C CA . ASP A 1 179 ? 4.965 9.027 -10.079 1.00 7.23 179 ASP A CA 1
ATOM 1507 C C . ASP A 1 179 ? 3.892 8.351 -10.947 1.00 6.95 179 ASP A C 1
ATOM 1508 O O . ASP A 1 179 ? 3.923 7.132 -11.171 1.00 7.70 179 ASP A O 1
ATOM 1513 N N . LEU A 1 180 ? 2.922 9.099 -11.442 1.00 6.99 180 LEU A N 1
ATOM 1514 C CA . LEU A 1 180 ? 1.790 8.547 -12.176 1.00 7.58 180 LEU A CA 1
ATOM 1515 C C . LEU A 1 180 ? 2.176 7.956 -13.500 1.00 7.66 180 LEU A C 1
ATOM 1516 O O . LEU A 1 180 ? 1.376 7.203 -14.071 1.00 9.66 180 LEU A O 1
ATOM 1521 N N . PHE A 1 181 ? 3.349 8.270 -14.048 1.00 7.87 181 PHE A N 1
ATOM 1522 C CA . PHE A 1 181 ? 3.745 7.772 -15.359 1.00 8.56 181 PHE A CA 1
ATOM 1523 C C . PHE A 1 181 ? 4.960 6.882 -15.290 1.00 8.84 181 PHE A C 1
ATOM 1524 O O . PHE A 1 181 ? 5.595 6.562 -16.324 1.00 10.86 181 PHE A O 1
ATOM 1532 N N . TYR A 1 182 ? 5.341 6.390 -14.116 1.00 8.20 182 TYR A N 1
ATOM 1533 C CA . TYR A 1 182 ? 6.469 5.488 -13.944 1.00 7.65 182 TYR A CA 1
ATOM 1534 C C . TYR A 1 182 ? 6.144 4.112 -14.548 1.00 7.21 182 TYR A C 1
ATOM 1535 O O . TYR A 1 182 ? 5.122 3.514 -14.266 1.00 8.34 182 TYR A O 1
ATOM 1544 N N . THR A 1 183 ? 7.084 3.604 -15.362 1.00 8.40 183 THR A N 1
ATOM 1545 C CA . THR A 1 183 ? 6.908 2.320 -16.003 1.00 8.74 183 THR A CA 1
ATOM 1546 C C . THR A 1 183 ? 7.928 1.292 -15.584 1.00 8.24 183 THR A C 1
ATOM 1547 O O . THR A 1 183 ? 8.017 0.192 -16.181 1.00 10.04 183 THR A O 1
ATOM 1551 N N . GLY A 1 184 ? 8.700 1.537 -14.517 1.00 9.67 184 GLY A N 1
ATOM 1552 C CA . GLY A 1 184 ? 9.666 0.595 -14.073 1.00 11.07 184 GLY A CA 1
ATOM 1553 C C . GLY A 1 184 ? 10.811 0.460 -15.018 1.00 11.36 184 GLY A C 1
ATOM 1554 O O . GLY A 1 184 ? 11.026 1.288 -15.875 1.00 14.45 184 GLY A O 1
ATOM 1555 N N . ASP A 1 185 ? 11.600 -0.584 -14.855 1.00 11.95 185 ASP A N 1
ATOM 1556 C CA . ASP A 1 185 ? 12.796 -0.738 -15.676 1.00 14.00 185 ASP A CA 1
ATOM 1557 C C . ASP A 1 185 ? 12.538 -1.214 -17.071 1.00 14.14 185 ASP A C 1
ATOM 1558 O O . ASP A 1 185 ? 13.371 -1.107 -17.991 0.70 15.87 185 ASP A O 1
ATOM 1563 N N . ASP A 1 186 ? 11.419 -1.854 -17.298 1.00 10.79 186 ASP A N 1
ATOM 1564 C CA . ASP A 1 186 ? 11.130 -2.605 -18.532 1.00 10.13 186 ASP A CA 1
ATOM 1565 C C . ASP A 1 186 ? 9.678 -2.502 -18.945 1.00 8.83 186 ASP A C 1
ATOM 1566 O O . ASP A 1 186 ? 9.240 -3.206 -19.864 1.00 9.37 186 ASP A O 1
ATOM 1571 N N . GLY A 1 187 ? 8.866 -1.653 -18.325 1.00 8.00 187 GLY A N 1
ATOM 1572 C CA . GLY A 1 187 ? 7.478 -1.516 -18.707 1.00 7.80 187 GLY A CA 1
ATOM 1573 C C . GLY A 1 187 ? 6.564 -2.634 -18.278 1.00 6.72 187 GLY A C 1
ATOM 1574 O O . GLY A 1 187 ? 5.400 -2.659 -18.691 1.00 7.54 187 GLY A O 1
ATOM 1575 N N . LEU A 1 188 ? 7.064 -3.569 -17.465 1.00 6.42 188 LEU A N 1
ATOM 1576 C CA . LEU A 1 188 ? 6.291 -4.744 -17.062 1.00 6.34 188 LEU A CA 1
ATOM 1577 C C . LEU A 1 188 ? 5.799 -4.598 -15.643 1.00 6.11 188 LEU A C 1
ATOM 1578 O O . LEU A 1 188 ? 6.501 -4.021 -14.788 1.00 6.33 188 LEU A O 1
ATOM 1583 N N . PRO A 1 189 ? 4.622 -5.153 -15.325 1.00 6.28 189 PRO A N 1
ATOM 1584 C CA . PRO A 1 189 ? 4.051 -4.969 -13.972 1.00 6.59 189 PRO A CA 1
ATOM 1585 C C . PRO A 1 189 ? 4.950 -5.532 -12.878 1.00 5.83 189 PRO A C 1
ATOM 1586 O O . PRO A 1 189 ? 4.986 -4.977 -11.782 1.00 6.32 189 PRO A O 1
ATOM 1590 N N . LYS A 1 190 ? 5.648 -6.644 -13.126 1.00 6.29 190 LYS A N 1
ATOM 1591 C CA . LYS A 1 190 ? 6.515 -7.161 -12.075 1.00 6.48 190 LYS A CA 1
ATOM 1592 C C . LYS A 1 190 ? 7.524 -6.106 -11.646 1.00 6.50 190 LYS A C 1
ATOM 1593 O O . LYS A 1 190 ? 8.004 -6.102 -10.501 1.00 7.08 190 LYS A O 1
ATOM 1599 N N . SER A 1 191 ? 7.902 -5.188 -12.566 1.00 6.21 191 SER A N 1
ATOM 1600 C CA . SER A 1 191 ? 8.750 -4.081 -12.217 1.00 6.72 191 SER A CA 1
ATOM 1601 C C . SER A 1 191 ? 7.974 -2.895 -11.650 1.00 6.35 191 SER A C 1
ATOM 1602 O O . SER A 1 191 ? 8.288 -2.421 -10.531 1.00 7.35 191 SER A O 1
ATOM 1606 N N . PHE A 1 192 ? 7.007 -2.338 -12.370 1.00 6.20 192 PHE A N 1
ATOM 1607 C CA . PHE A 1 192 ? 6.422 -1.068 -11.910 1.00 6.16 192 PHE A CA 1
ATOM 1608 C C . PHE A 1 192 ? 5.564 -1.220 -10.658 1.00 5.93 192 PHE A C 1
ATOM 1609 O O . PHE A 1 192 ? 5.406 -0.236 -9.921 1.00 6.55 192 PHE A O 1
ATOM 1617 N N . LEU A 1 193 ? 5.015 -2.411 -10.376 1.00 5.56 193 LEU A N 1
ATOM 1618 C CA . LEU A 1 193 ? 4.206 -2.596 -9.178 1.00 5.48 193 LEU A CA 1
ATOM 1619 C C . LEU A 1 193 ? 5.060 -2.769 -7.921 1.00 5.40 193 LEU A C 1
ATOM 1620 O O . LEU A 1 193 ? 4.518 -2.764 -6.819 1.00 5.51 193 LEU A O 1
ATOM 1625 N N . LYS A 1 194 ? 6.379 -2.892 -8.070 1.00 5.98 194 LYS A N 1
ATOM 1626 C CA . LYS A 1 194 ? 7.260 -3.127 -6.924 1.00 6.41 194 LYS A CA 1
ATOM 1627 C C . LYS A 1 194 ? 7.239 -1.939 -5.955 1.00 6.76 194 LYS A C 1
ATOM 1628 O O . LYS A 1 194 ? 7.607 -2.101 -4.796 1.00 7.42 194 LYS A O 1
ATOM 1634 N N . ILE A 1 195 ? 6.747 -0.764 -6.407 1.00 6.89 195 ILE A N 1
ATOM 1635 C CA . ILE A 1 195 ? 6.565 0.366 -5.524 1.00 7.60 195 ILE A CA 1
ATOM 1636 C C . ILE A 1 1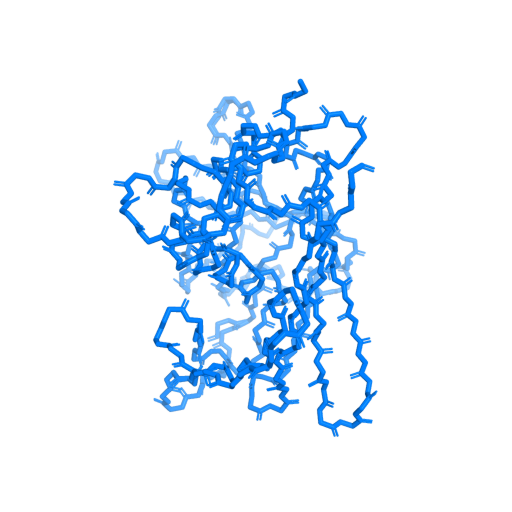95 ? 5.687 0.033 -4.312 1.00 7.23 195 ILE A C 1
ATOM 1637 O O . ILE A 1 195 ? 5.739 0.732 -3.307 1.00 9.50 195 ILE A O 1
ATOM 1642 N N . TYR A 1 196 ? 4.854 -1.012 -4.413 1.00 5.63 196 TYR A N 1
ATOM 1643 C CA . TYR A 1 196 ? 3.920 -1.363 -3.364 1.00 5.54 196 TYR A CA 1
ATOM 1644 C C . TYR A 1 196 ? 4.486 -2.433 -2.404 1.00 5.55 196 TYR A C 1
ATOM 1645 O O . TYR A 1 196 ? 3.765 -2.862 -1.471 1.00 5.79 196 TYR A O 1
ATOM 1654 N N . GLU A 1 197 ? 5.727 -2.859 -2.588 1.00 5.82 197 GLU A N 1
ATOM 1655 C CA . GLU A 1 197 ? 6.274 -3.968 -1.831 1.00 6.18 197 GLU A CA 1
ATOM 1656 C C . GLU A 1 197 ? 6.509 -3.655 -0.345 1.00 6.13 197 GLU A C 1
ATOM 1657 O O . GLU A 1 197 ? 6.690 -4.573 0.454 1.00 7.21 197 GLU A O 1
ATOM 1667 N N . ASP A 1 198 ? 6.479 -2.375 0.011 1.00 6.03 198 ASP A N 1
ATOM 1668 C CA . ASP A 1 198 ? 6.600 -2.015 1.444 1.00 6.32 198 ASP A CA 1
ATOM 1669 C C . ASP A 1 198 ? 5.305 -2.301 2.202 1.00 5.95 198 ASP A C 1
ATOM 1670 O O . ASP A 1 198 ? 5.292 -2.238 3.429 1.00 7.07 198 ASP A O 1
ATOM 1675 N N . ASN A 1 199 ? 4.203 -2.582 1.506 1.00 5.70 199 ASN A N 1
ATOM 1676 C CA . ASN A 1 199 ? 2.900 -2.758 2.183 1.00 5.71 199 ASN A CA 1
ATOM 1677 C C . ASN A 1 199 ? 2.602 -1.559 3.080 1.00 5.96 199 ASN A C 1
ATOM 1678 O O . ASN A 1 199 ? 1.991 -1.667 4.138 1.00 6.65 199 ASN A O 1
ATOM 1683 N N . LYS A 1 200 ? 2.950 -0.341 2.606 1.00 6.16 200 LYS A N 1
ATOM 1684 C CA . LYS A 1 200 ? 2.693 0.868 3.365 1.00 7.08 200 LYS A CA 1
ATOM 1685 C C . LYS A 1 200 ? 1.205 1.054 3.555 1.00 6.34 200 LYS A C 1
ATOM 1686 O O . LYS A 1 200 ? 0.410 0.879 2.596 1.00 6.39 200 LYS A O 1
ATOM 1692 N N . THR A 1 201 ? 0.799 1.462 4.768 1.00 6.99 201 THR A N 1
ATOM 1693 C CA . THR A 1 201 ? -0.588 1.813 5.056 1.00 6.87 201 THR A CA 1
ATOM 1694 C C . THR A 1 201 ? -0.664 3.279 5.546 1.00 7.22 201 THR A C 1
ATOM 1695 O O . THR A 1 201 ? 0.353 3.856 5.957 1.00 9.39 201 THR A O 1
ATOM 1699 N N . VAL A 1 202 ? -1.850 3.804 5.493 1.00 7.44 202 VAL A N 1
ATOM 1700 C CA . VAL A 1 202 ? -2.172 5.119 6.047 1.00 7.77 202 VAL A CA 1
ATOM 1701 C C . VAL A 1 202 ? -3.456 4.992 6.840 1.00 7.88 202 VAL A C 1
ATOM 1702 O O . VAL A 1 202 ? -4.336 4.150 6.539 1.00 8.72 202 VAL A O 1
ATOM 1708 N N . GLU A 1 203 ? -3.597 5.829 7.849 1.00 8.93 203 GLU A N 1
ATOM 1709 C CA . GLU A 1 203 ? -4.842 5.899 8.626 1.00 9.16 203 GLU A CA 1
ATOM 1710 C C . GLU A 1 203 ? -5.847 6.678 7.817 1.00 8.58 203 GLU A C 1
ATOM 1711 O O . GLU A 1 203 ? -5.696 7.888 7.577 1.00 9.09 203 GLU A O 1
ATOM 1717 N N . SER A 1 204 ? -6.889 5.985 7.352 1.00 8.80 204 SER A N 1
ATOM 1718 C CA . SER A 1 204 ? -7.788 6.476 6.332 1.00 9.60 204 SER A CA 1
ATOM 1719 C C . SER A 1 204 ? -8.487 7.768 6.664 1.00 9.18 204 SER A C 1
ATOM 1720 O O . SER A 1 204 ? -8.722 8.556 5.762 1.00 10.54 204 SER A O 1
ATOM 1723 N N . GLU A 1 205 ? -8.829 7.984 7.946 1.00 9.30 205 GLU A N 1
ATOM 1724 C CA . GLU A 1 205 ? -9.471 9.231 8.354 1.00 9.68 205 GLU A CA 1
ATOM 1725 C C . GLU A 1 205 ? -8.552 10.410 8.400 1.00 9.96 205 GLU A C 1
ATOM 1726 O O . GLU A 1 205 ? -9.063 11.522 8.543 1.00 13.07 205 G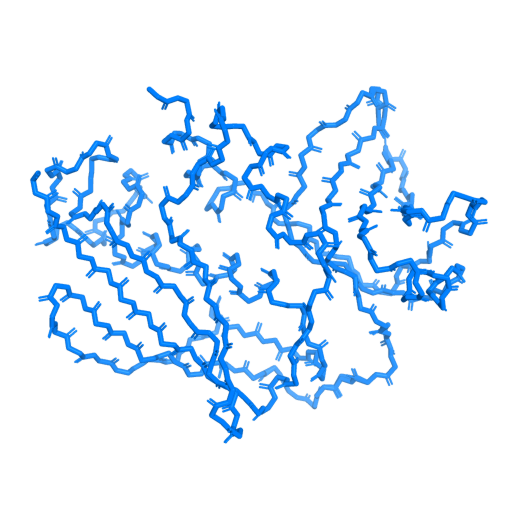LU A O 1
ATOM 1732 N N . LYS A 1 206 ? -7.251 10.217 8.330 1.00 9.48 206 LYS A N 1
ATOM 1733 C CA . LYS A 1 206 ? -6.253 11.231 8.690 1.00 9.56 206 LYS A CA 1
ATOM 1734 C C . LYS A 1 206 ? -5.290 11.473 7.561 1.00 9.40 206 LYS A C 1
ATOM 1735 O O . LYS A 1 206 ? -4.087 11.714 7.774 1.00 11.01 206 LYS A O 1
ATOM 1741 N N . PHE A 1 207 ? -5.777 11.501 6.322 1.00 8.74 207 PHE A N 1
ATOM 1742 C CA . PHE A 1 207 ? -4.981 11.926 5.186 1.00 8.78 207 PHE A CA 1
ATOM 1743 C C . PHE A 1 207 ? -5.890 12.420 4.065 1.00 8.36 207 PHE A C 1
ATOM 1744 O O . PHE A 1 207 ? -7.095 12.169 4.065 1.00 9.05 207 PHE A O 1
ATOM 1752 N N . HIS A 1 208 ? -5.255 13.078 3.091 1.00 8.70 208 HIS A N 1
ATOM 1753 C CA . HIS A 1 208 ? -5.932 13.378 1.839 1.00 8.44 208 HIS A CA 1
ATOM 1754 C C . HIS A 1 208 ? -4.905 13.264 0.720 1.00 7.73 208 HIS A C 1
ATOM 1755 O O . HIS A 1 208 ? -3.721 13.028 0.979 1.00 8.38 208 HIS A O 1
ATOM 1762 N N . LEU A 1 209 ? -5.357 13.406 -0.510 1.00 7.90 209 LEU A N 1
ATOM 1763 C CA . LEU A 1 209 ? -4.531 13.267 -1.696 1.00 7.64 209 LEU A CA 1
ATOM 1764 C C . LEU A 1 209 ? -4.332 14.581 -2.376 1.00 7.89 209 LEU A C 1
ATOM 1765 O O . LEU A 1 209 ? -5.296 15.339 -2.558 1.00 9.25 209 LEU A O 1
ATOM 1770 N N . ASP A 1 210 ? -3.085 14.840 -2.811 1.00 7.88 210 ASP A N 1
ATOM 1771 C CA . ASP A 1 210 ? -2.765 15.974 -3.708 1.00 8.40 210 ASP A CA 1
ATOM 1772 C C . ASP A 1 210 ? -2.285 15.364 -5.015 1.00 8.66 210 ASP A C 1
ATOM 1773 O O . ASP A 1 210 ? -1.303 14.618 -4.986 1.00 11.67 210 ASP A O 1
ATOM 1778 N N . VAL A 1 211 ? -2.919 15.726 -6.109 1.00 7.89 211 VAL A N 1
ATOM 1779 C CA . VAL A 1 211 ? -2.625 15.142 -7.408 1.00 7.84 211 VAL A CA 1
ATOM 1780 C C . VAL A 1 211 ? -2.259 16.272 -8.372 1.00 7.36 211 VAL A C 1
ATOM 1781 O O . VAL A 1 211 ? -2.956 17.284 -8.428 1.00 8.90 211 VAL A O 1
ATOM 1785 N N . ASP A 1 212 ? -1.151 16.068 -9.108 1.00 7.55 212 ASP A N 1
ATOM 1786 C CA . ASP A 1 212 ? -0.758 17.031 -10.129 1.00 8.07 212 ASP A CA 1
ATOM 1787 C C . ASP A 1 212 ? -0.589 16.273 -11.431 1.00 8.35 212 ASP A C 1
ATOM 1788 O O . ASP A 1 212 ? 0.071 15.224 -11.454 1.00 10.13 212 ASP A O 1
ATOM 1793 N N . ILE A 1 213 ? -1.206 16.738 -12.495 1.00 8.22 213 ILE A N 1
ATOM 1794 C CA . ILE A 1 213 ? -1.002 16.180 -13.837 1.00 8.16 213 ILE A CA 1
ATOM 1795 C C . ILE A 1 213 ? -0.760 17.325 -14.822 1.00 8.27 213 ILE A C 1
ATOM 1796 O O . ILE A 1 213 ? -1.379 18.395 -14.729 1.00 9.47 213 ILE A O 1
ATOM 1801 N N . SER A 1 214 ? 0.172 17.110 -15.727 1.00 8.21 214 SER A N 1
ATOM 1802 C CA . SER A 1 214 ? 0.602 18.148 -16.659 1.00 9.26 214 SER A CA 1
ATOM 1803 C C . SER A 1 214 ? 1.300 17.475 -17.866 1.00 8.60 214 SER A C 1
ATOM 1804 O O . SER A 1 214 ? 1.338 16.260 -17.987 1.00 8.78 214 SER A O 1
ATOM 1807 N N . TYR A 1 215 ? 1.833 18.336 -18.728 1.00 9.74 215 TYR A N 1
ATOM 1808 C CA . TYR A 1 215 ? 2.483 17.899 -19.946 1.00 9.32 215 TYR A CA 1
ATOM 1809 C C . TYR A 1 215 ? 3.728 18.769 -20.185 1.00 9.98 215 TYR A C 1
ATOM 1810 O O . TYR A 1 215 ? 3.676 19.973 -20.084 1.00 11.93 215 TYR A O 1
ATOM 1819 N N . LYS A 1 216 ? 4.774 18.131 -20.599 1.00 12.03 216 LYS A N 1
ATOM 1820 C CA . LYS A 1 216 ? 5.917 18.829 -21.256 1.00 14.85 216 LYS A CA 1
ATOM 1821 C C . LYS A 1 216 ? 6.358 18.093 -22.495 1.00 15.38 216 LYS A C 1
ATOM 1822 O O . LYS A 1 216 ? 6.548 16.886 -22.407 1.00 16.16 216 LYS A O 1
ATOM 1828 N N . GLU A 1 217 ? 6.510 18.832 -23.638 1.00 18.48 217 GLU A N 1
ATOM 1829 C CA . GLU A 1 217 ? 6.795 18.234 -24.954 1.00 18.16 217 GLU A CA 1
ATOM 1830 C C . GLU A 1 217 ? 8.161 17.575 -24.791 0.90 19.97 217 GLU A C 1
ATOM 1831 O O . GLU A 1 217 ? 9.123 17.996 -24.172 1.00 28.16 217 GLU A O 1
#

Nearest PDB structures (foldseek):
  3ea6-assembly1_A  TM=1.005E+00  e=3.842E-49  Staphylococcus aureus
  2ntt-assembly1_A  TM=1.002E+00  e=5.508E-46  Staphylococcus aureus subsp. aureus COL
  2g9h-assembly1_D  TM=9.681E-01  e=2.068E-36  Staphylococcus aureus
  2ici-assembly1_A  TM=9.088E-01  e=1.113E-23  Streptococcus pyogenes
  1m4v-assembly2_B  TM=7.408E-01  e=1.034E-11  Staphylococcus aureus

Organism: Staphylococcus aureus (NCBI:txid1280)

B-factor: mean 15.01, std 12.18, range [4.24, 133.65]

Solvent-accessible surface area: 10597 Å² total; per-residue (Å²): 113,105,0,24,88,21,0,35,61,25,2,9,151,69,125,36,19,86,55,101,83,37,131,2,65,90,30,138,75,60,52,30,0,41,6,67,74,186,82,85,40,5,14,0,24,2,142,48,97,118,45,0,75,100,27,37,20,111,99,1,1,0,13,0,2,11,14,106,13,151,127,99,31,67,48,1,9,0,2,0,8,41,37,126,105,82,23,150,167,62,66,48,0,40,0,32,1,86,10,72,63,104,99,93,83,57,58,22,124,105,0,17,3,50,14,56,97,0,3,1,4,4,0,0,0,41,0,4,63,18,0,5,60,40,14,4,0,0,0,118,30,78,84,80,103,2,84,131,51,26,52,125,10,129,3,116,0,1,0,45,68,9,106,0,21,0,43,43,100,106,111,76,74,39,50,28,75,0,24,92,29,18,123,71,6,74,16,108,20,2,1,103,51,5,18,65,2,92,44,6,46,0,89,96,3,46,0,25,0,61,3,37,44,145,188

CATH classification: 3.10.20.120 (+1 more: 2.40.50.110)

InterPro domains:
  IPR006123 Staphylococcal/Streptococcal toxin, beta-grasp domain [PF02876] (118-236)
  IPR006126 Staphylococcal enterotoxin/Streptococcal pyrogenic exotoxin, conserved site [PS00278] (140-163)
  IPR006173 Staphylococcal/Streptococcal toxin, OB-fold [PF01123] (31-106)
  IPR008992 Enterotoxin [SSF50203] (8-110)
  IPR013307 Superantigen, staphylococcal/streptococcal toxin, bacterial [PR01898] (70-96)
  IPR013307 Superantigen, staphylococcal/streptococcal toxin, bacterial [PR01898] (98-111)
  IPR013307 Superantigen, staphylococcal/streptococcal toxin, bacterial [PR01898] (140-153)
  IPR013307 Superantigen, staphylococcal/streptococcal toxin, bacterial [PR01898] (153-167)
  IPR013307 Superantigen, staphylococcal/streptococcal toxin, bacterial [PR01898] (219-235)
  IPR016091 Superantigen toxin, C-terminal [SSF54334] (111-238)

Secondary structure (DSSP, 8-state):
-HHHHHHHHHHHTSPPEEEEEEE----S-TTEEEEE-SS-EEEEE-S-HHHHHHHTT-EEEEEE-EEE-STTEEEEES-EEESS-EEEEEEEPPEEEEETTEEEEE--TTSEEEESEEEHHHHHHHHHHHHHHHH-TTS--SSSTTGGG-S-STTSSS-SEEEEEEEETTS-EEEEETT--TTTS-HHHHGGGGTT--EEEGGGEEEEEEEE---

Sequence (215 aa):
DIGIDNLRNFYTKKDFVDLKDVKDNDTPIANQLQFSNESYDLISESKDFNKFSNFKGKKLDVFGISYNGQCCNNTKYIYGGVTATTNEYYLDKSRNIPINIWINGNHKTISTNKVSTNKKFVTAQEIDVKLRKYLQEEYNIYGHNGTKKGEEYGHKSKFYSGFNIGKVTFHLNNNDTFSYDLFYTGDDGLPKSFLKIYEDNKTVESEKFHLDVDISYKE

Radius of gyration: 17.39 Å; Cα contacts (8 Å, |Δi|>4): 486; chains: 1; bounding box: 32×48×41 Å